Protein AF-A0A8S1JD71-F1 (afdb_monomer)

Mean predicted aligned error: 10.99 Å

Solvent-accessible surface area (backbone atoms only — not comparable to full-atom values): 19424 Å² total; per-residue (Å²): 107,43,23,34,30,42,36,30,53,25,93,56,81,50,82,54,45,69,60,54,46,55,43,33,49,54,37,43,70,62,81,76,95,63,86,51,72,70,76,82,87,69,51,70,42,66,75,60,73,44,79,79,71,71,69,55,86,81,74,62,70,82,73,25,56,35,51,52,51,21,53,52,44,43,54,48,53,54,52,49,53,52,50,52,53,50,50,51,54,54,50,69,70,53,70,90,80,83,86,78,90,73,82,75,72,89,63,75,72,78,67,54,70,82,68,66,79,49,66,67,57,52,50,52,49,49,51,51,56,63,65,73,55,84,57,100,62,61,49,55,71,66,20,72,56,56,45,68,39,28,34,38,44,88,92,62,77,63,53,89,89,40,78,56,35,91,24,57,51,83,87,48,54,82,51,75,62,25,80,43,16,32,57,51,40,52,37,52,46,52,49,47,56,64,50,60,72,44,84,45,42,46,34,41,34,50,42,44,39,85,62,76,85,90,64,58,46,68,58,54,49,52,56,57,72,69,44,91,47,44,49,63,62,46,75,83,59,52,85,95,40,46,70,73,45,43,65,85,39,61,50,78,82,43,53,52,102,70,37,51,79,91,27,59,30,39,34,56,64,55,35,35,33,34,45,66,61,48,50,49,65,67,67,50,36,34,64,57,47,33,39,44,64,55,28,32,57,67,72,79,61,64,96,84,67,72,90,82,59,85,75,42,51,15,48,26,44,31,24,46,70,53,20,51,36,36,52,57,72,41,76,90,71

InterPro domains:
  IPR003406 Glycosyl transferase, family 14 [PF02485] (141-326)
  IPR044174 Glycosyltransferase BC10-like [PTHR31042] (142-326)

Foldseek 3Di:
DFAAEEEEEEAAALPCQLQVLVQLLLLLPDDDPDPQDFDDDDDLCRVLVHDADDFDDDDDPCQFPLSVQLVLLVVVVVVVVVVVVVVVVVVVVPDDDDDDPPCPDDDPVVVPVPPPPQPPVVVVVSVVSVVVPPPPDQSNVSGDHYAYAYQYDPPHADDPNGNCHVRYAPPHQNCRSSFLALSVVVNVLSSLVVQLVPVSHFKYWYYYSPDGDPDRNVVVRVVLSPPPFKFWQWDQADPVRVVVLVLLQDDPQLDDPLADSSLWTFTALTIMHGSSLSVLSNVHNRSSSSCRRTQHFDQPDDPPDDPPPPGHHGRCSGTRSSSSCSSSVNNVD

Structure (mmCIF, N/CA/C/O backbone):
data_AF-A0A8S1JD71-F1
#
_entry.id   AF-A0A8S1JD71-F1
#
loop_
_atom_site.group_PDB
_atom_site.id
_atom_site.type_symbol
_atom_site.label_atom_id
_atom_site.label_alt_id
_atom_site.label_comp_id
_atom_site.label_asym_id
_atom_site.label_entity_id
_atom_site.label_seq_id
_atom_site.pdbx_PDB_ins_code
_atom_site.Cartn_x
_atom_site.Cartn_y
_atom_site.Cartn_z
_atom_site.occupancy
_atom_site.B_iso_or_equiv
_atom_site.auth_seq_id
_atom_site.auth_comp_id
_atom_site.auth_asym_id
_atom_site.auth_atom_id
_atom_site.pdbx_PDB_model_num
ATOM 1 N N . MET A 1 1 ? -16.644 -12.047 13.675 1.00 77.06 1 MET A N 1
ATOM 2 C CA . MET A 1 1 ? -16.777 -10.680 13.135 1.00 77.06 1 MET A CA 1
ATOM 3 C C . MET A 1 1 ? -15.503 -10.339 12.389 1.00 77.06 1 MET A C 1
ATOM 5 O O . MET A 1 1 ? -14.433 -10.455 12.975 1.00 77.06 1 MET A O 1
ATOM 9 N N . VAL A 1 2 ? -15.615 -9.985 11.111 1.00 89.62 2 VAL A N 1
ATOM 10 C CA . VAL A 1 2 ? -14.470 -9.532 10.306 1.00 89.62 2 VAL A CA 1
ATOM 11 C C . VAL A 1 2 ? -13.972 -8.156 10.719 1.00 89.62 2 VAL A C 1
ATOM 13 O O . VAL A 1 2 ? -14.709 -7.367 11.308 1.00 89.62 2 VAL A O 1
ATOM 16 N N . GLN A 1 3 ? -12.729 -7.857 10.376 1.00 93.38 3 GLN A N 1
ATOM 17 C CA . GLN A 1 3 ? -12.030 -6.641 10.757 1.00 93.38 3 GLN A CA 1
ATOM 18 C C . GLN A 1 3 ? -11.498 -5.892 9.535 1.00 93.38 3 GLN A C 1
ATOM 20 O O . GLN A 1 3 ? -11.336 -6.442 8.439 1.00 93.38 3 GLN A O 1
ATOM 25 N N . VAL A 1 4 ? -11.244 -4.603 9.738 1.00 96.56 4 VAL A N 1
ATOM 26 C CA . VAL A 1 4 ? -10.570 -3.726 8.783 1.00 96.56 4 VAL A CA 1
ATOM 27 C C . VAL A 1 4 ? -9.163 -3.426 9.299 1.00 96.56 4 VAL A C 1
ATOM 29 O O . VAL A 1 4 ? -8.999 -2.764 10.324 1.00 96.56 4 VAL A O 1
ATOM 32 N N . ALA A 1 5 ? -8.143 -3.836 8.554 1.00 98.19 5 ALA A N 1
ATOM 33 C CA . ALA A 1 5 ? -6.764 -3.470 8.824 1.00 98.19 5 ALA A CA 1
ATOM 34 C C . ALA A 1 5 ? -6.496 -2.026 8.391 1.00 98.19 5 ALA A C 1
ATOM 36 O O . ALA A 1 5 ? -6.531 -1.698 7.205 1.00 98.19 5 ALA A O 1
ATOM 37 N N . LEU A 1 6 ? -6.201 -1.163 9.357 1.00 98.31 6 LEU A N 1
ATOM 38 C CA . LEU A 1 6 ? -5.682 0.182 9.150 1.00 98.31 6 LEU A CA 1
ATOM 39 C C . LEU A 1 6 ? -4.152 0.101 9.147 1.00 98.31 6 LEU A C 1
ATOM 41 O O . LEU A 1 6 ? -3.532 -0.124 10.190 1.00 98.31 6 LEU A O 1
ATOM 45 N N . ILE A 1 7 ? -3.544 0.248 7.971 1.00 98.06 7 ILE A N 1
ATOM 46 C CA . ILE A 1 7 ? -2.096 0.118 7.793 1.00 98.06 7 ILE A CA 1
ATOM 47 C C . ILE A 1 7 ? -1.469 1.498 7.557 1.00 98.06 7 ILE A C 1
ATOM 49 O O . ILE A 1 7 ? -1.782 2.195 6.594 1.00 98.06 7 ILE A O 1
ATOM 53 N N . PHE A 1 8 ? -0.600 1.920 8.471 1.00 97.56 8 PHE A N 1
ATOM 54 C CA . PHE A 1 8 ? -0.031 3.263 8.517 1.00 97.56 8 PHE A CA 1
ATOM 55 C C . PHE A 1 8 ? 1.415 3.265 8.035 1.00 97.56 8 PHE A C 1
ATOM 57 O O . PHE A 1 8 ? 2.282 2.620 8.628 1.00 97.56 8 PHE A O 1
ATOM 64 N N . LEU A 1 9 ? 1.696 4.066 7.010 1.00 96.25 9 LEU A N 1
ATOM 65 C CA . LEU A 1 9 ? 3.051 4.453 6.645 1.00 96.25 9 LEU A CA 1
ATOM 66 C C . LEU A 1 9 ? 3.411 5.769 7.336 1.00 96.25 9 LEU A C 1
ATOM 68 O O . LEU A 1 9 ? 3.006 6.844 6.892 1.00 96.25 9 LEU A O 1
ATOM 72 N N . ALA A 1 10 ? 4.172 5.679 8.422 1.00 93.88 10 ALA A N 1
ATOM 73 C CA . ALA A 1 10 ? 4.590 6.822 9.219 1.00 93.88 10 ALA A CA 1
ATOM 74 C C . ALA A 1 10 ? 6.069 7.146 8.973 1.00 93.88 10 ALA A C 1
ATOM 76 O O . ALA A 1 10 ? 6.928 6.264 8.993 1.00 93.88 10 ALA A O 1
ATOM 77 N N . GLN A 1 11 ? 6.392 8.426 8.777 1.00 86.19 11 GLN A N 1
ATOM 78 C CA . GLN A 1 11 ? 7.787 8.887 8.701 1.00 86.19 11 GLN A CA 1
ATOM 79 C C . GLN A 1 11 ? 8.327 9.342 10.066 1.00 86.19 11 GLN A C 1
ATOM 81 O O . GLN A 1 11 ? 9.498 9.698 10.189 1.00 86.19 11 GLN A O 1
ATOM 86 N N . GLY A 1 12 ? 7.488 9.301 11.101 1.00 84.31 12 GLY A N 1
ATOM 87 C CA . GLY A 1 12 ? 7.806 9.706 12.462 1.00 84.31 12 GLY A CA 1
ATOM 88 C C . GLY A 1 12 ? 6.599 9.532 13.392 1.00 84.31 12 GLY A C 1
ATOM 89 O O . GLY A 1 12 ? 5.796 8.621 13.181 1.00 84.31 12 GLY A O 1
ATOM 90 N N . PRO A 1 13 ? 6.454 10.388 14.419 1.00 85.12 13 PRO A N 1
ATOM 91 C CA . PRO A 1 13 ? 5.282 10.378 15.287 1.00 85.12 13 PRO A CA 1
ATOM 92 C C . PRO A 1 13 ? 3.992 10.660 14.507 1.00 85.12 13 PRO A C 1
ATOM 94 O O . PRO A 1 13 ? 3.934 11.577 13.690 1.00 85.12 13 PRO A O 1
ATOM 97 N N . ILE A 1 14 ? 2.923 9.929 14.822 1.00 89.50 14 ILE A N 1
ATOM 98 C CA . ILE A 1 14 ? 1.583 10.219 14.297 1.00 89.50 14 ILE A CA 1
ATOM 99 C C . ILE A 1 14 ? 0.990 11.341 15.155 1.00 89.50 14 ILE A C 1
ATOM 101 O O . ILE A 1 14 ? 0.335 11.097 16.164 1.00 89.50 14 ILE A O 1
ATOM 105 N N . HIS A 1 15 ? 1.245 12.595 14.778 1.00 87.06 15 HIS A N 1
ATOM 106 C CA . HIS A 1 15 ? 0.816 13.774 15.548 1.00 87.06 15 HIS A CA 1
ATOM 107 C C . HIS A 1 15 ? -0.707 13.875 15.731 1.00 87.06 15 HIS A C 1
ATOM 109 O O . HIS A 1 15 ? -1.182 14.536 16.651 1.00 87.06 15 HIS A O 1
ATOM 115 N N . LEU A 1 16 ? -1.470 13.196 14.874 1.00 90.56 16 LEU A N 1
ATOM 116 C CA . LEU A 1 16 ? -2.931 13.162 14.888 1.00 90.56 16 LEU A CA 1
ATOM 117 C C . LEU A 1 16 ? -3.485 11.988 15.715 1.00 90.56 16 LEU A C 1
ATOM 119 O O . LEU A 1 16 ? -4.666 11.658 15.608 1.00 90.56 16 LEU A O 1
ATOM 123 N N . GLU A 1 17 ? -2.654 11.368 16.563 1.00 92.56 17 GLU A N 1
ATOM 124 C CA . GLU A 1 17 ? -3.060 10.289 17.466 1.00 92.56 17 GLU A CA 1
ATOM 125 C C . GLU A 1 17 ? -4.319 10.612 18.295 1.00 92.56 17 GLU A C 1
ATOM 127 O O . GLU A 1 17 ? -5.184 9.740 18.368 1.00 92.56 17 GLU A O 1
ATOM 132 N N . PRO A 1 18 ? -4.511 11.819 18.872 1.00 92.81 18 PRO A N 1
ATOM 133 C CA . PRO A 1 18 ? -5.722 12.106 19.644 1.00 92.81 18 PRO A CA 1
ATOM 134 C C . PRO A 1 18 ? -7.027 11.899 18.859 1.00 92.81 18 PRO A C 1
ATOM 136 O O . PRO A 1 18 ? -8.015 11.429 19.420 1.00 92.81 18 PRO A O 1
ATOM 139 N N . ILE A 1 19 ? -7.024 12.181 17.550 1.00 94.44 19 ILE A N 1
ATOM 140 C CA . ILE A 1 19 ? -8.185 11.967 16.673 1.00 94.44 19 ILE A CA 1
ATOM 141 C C . ILE A 1 19 ? -8.414 10.467 16.460 1.00 94.44 19 ILE A C 1
ATOM 143 O O . ILE A 1 19 ? -9.545 9.989 16.554 1.00 94.44 19 ILE A O 1
ATOM 147 N N . TRP A 1 20 ? -7.344 9.706 16.220 1.00 95.06 20 TRP A N 1
ATOM 148 C CA . TRP A 1 20 ? -7.418 8.250 16.079 1.00 95.06 20 TRP A CA 1
ATOM 149 C C . TRP A 1 20 ? -7.863 7.560 17.367 1.00 95.06 20 TRP A C 1
ATOM 151 O O . TRP A 1 20 ? -8.679 6.642 17.317 1.00 95.06 20 TRP A O 1
ATOM 161 N N . ARG A 1 21 ? -7.407 8.038 18.527 1.00 94.25 21 ARG A N 1
ATOM 162 C CA . ARG A 1 21 ? -7.886 7.576 19.829 1.00 94.25 21 ARG A CA 1
ATOM 163 C C . ARG A 1 21 ? -9.385 7.798 19.972 1.00 94.25 21 ARG A C 1
ATOM 165 O O . ARG A 1 21 ? -10.099 6.838 20.236 1.00 94.25 21 ARG A O 1
ATOM 172 N N . ALA A 1 22 ? -9.869 9.015 19.725 1.00 92.88 22 ALA A N 1
ATOM 173 C CA . ALA A 1 22 ? -11.297 9.330 19.786 1.00 92.88 22 ALA A CA 1
ATOM 174 C C . ALA A 1 22 ? -12.128 8.441 18.842 1.00 92.88 22 ALA A C 1
ATOM 176 O O . ALA A 1 22 ? -13.189 7.937 19.213 1.00 92.88 22 ALA A O 1
ATOM 177 N N . PHE A 1 23 ? -11.620 8.201 17.630 1.00 95.56 23 PHE A N 1
ATOM 178 C CA . PHE A 1 23 ? -12.243 7.316 16.649 1.00 95.56 23 PHE A CA 1
ATOM 179 C C . PHE A 1 23 ? -12.340 5.864 17.147 1.00 95.56 23 PHE A C 1
ATOM 181 O O . PHE A 1 23 ? -13.406 5.255 17.058 1.00 95.56 23 PHE A O 1
ATOM 188 N N . LEU A 1 24 ? -11.261 5.312 17.708 1.00 95.12 24 LEU A N 1
ATOM 189 C CA . LEU A 1 24 ? -11.233 3.941 18.229 1.00 95.12 24 LEU A CA 1
ATOM 190 C C . LEU A 1 24 ? -12.038 3.793 19.530 1.00 95.12 24 LEU A C 1
ATOM 192 O O . LEU A 1 24 ? -12.687 2.770 19.743 1.00 95.12 24 LEU A O 1
ATOM 196 N N . GLU A 1 25 ? -12.077 4.825 20.375 1.00 91.75 25 GLU A N 1
ATOM 197 C CA . GLU A 1 25 ? -12.961 4.872 21.543 1.00 91.75 25 GLU A CA 1
ATOM 198 C C . GLU A 1 25 ? -14.428 4.837 21.126 1.00 91.75 25 GLU A C 1
ATOM 200 O O . GLU A 1 25 ? -15.210 4.086 21.710 1.00 91.75 25 GLU A O 1
ATOM 205 N N . ALA A 1 26 ? -14.807 5.611 20.107 1.00 91.62 26 ALA A N 1
ATOM 206 C CA . ALA A 1 26 ? -16.146 5.548 19.539 1.00 91.62 26 ALA A CA 1
ATOM 207 C C . ALA A 1 26 ? -16.427 4.154 18.954 1.00 91.62 26 ALA A C 1
ATOM 209 O O . ALA A 1 26 ? -17.487 3.594 19.224 1.00 91.62 26 ALA A O 1
ATOM 210 N N . ALA A 1 27 ? -15.456 3.550 18.258 1.00 91.94 27 ALA A N 1
ATOM 211 C CA . ALA A 1 27 ? -15.572 2.196 17.716 1.00 91.94 27 ALA A CA 1
ATOM 212 C C . ALA A 1 27 ? -15.806 1.141 18.813 1.00 91.94 27 ALA A C 1
ATOM 214 O O . ALA A 1 27 ? -16.572 0.205 18.605 1.00 91.94 27 ALA A O 1
ATOM 215 N N . SER A 1 28 ? -15.209 1.309 20.001 1.00 89.56 28 SER A N 1
ATOM 216 C CA . SER A 1 28 ? -15.383 0.380 21.135 1.00 89.56 28 SER A CA 1
ATOM 217 C C . SER A 1 28 ? -16.805 0.342 21.698 1.00 89.56 28 SER A C 1
ATOM 219 O O . SER A 1 28 ? -17.167 -0.603 22.393 1.00 89.56 28 SER A O 1
ATOM 221 N N . ARG A 1 29 ? -17.617 1.361 21.396 1.00 88.12 29 ARG A N 1
ATOM 222 C CA . ARG A 1 29 ? -19.012 1.484 21.842 1.00 88.12 29 ARG A CA 1
ATOM 223 C C . ARG A 1 29 ? -20.010 1.019 20.781 1.00 88.12 29 ARG A C 1
ATOM 225 O O . ARG A 1 29 ? -21.214 1.116 20.999 1.00 88.12 29 ARG A O 1
ATOM 232 N N . VAL A 1 30 ? -19.531 0.578 19.617 1.00 83.88 30 VAL A N 1
ATOM 233 C CA . VAL A 1 30 ? -20.390 0.131 18.520 1.00 83.88 30 VAL A CA 1
ATOM 234 C C . VAL A 1 30 ? -20.853 -1.296 18.789 1.00 83.88 30 VAL A C 1
ATOM 236 O O . VAL A 1 30 ? -20.059 -2.234 18.797 1.00 83.88 30 VAL A O 1
ATOM 239 N N . GLU A 1 31 ? -22.163 -1.463 18.933 1.00 78.75 31 GLU A N 1
ATOM 240 C CA . GLU A 1 31 ? -22.822 -2.766 18.968 1.00 78.75 31 GLU A CA 1
ATOM 241 C C . GLU A 1 31 ? -23.451 -3.048 17.600 1.00 78.75 31 GLU A C 1
ATOM 243 O O . GLU A 1 31 ? -24.491 -2.491 17.235 1.00 78.75 31 GLU A O 1
ATOM 248 N N . LEU A 1 32 ? -22.803 -3.905 16.809 1.00 70.56 32 LEU A N 1
ATOM 249 C CA . LEU A 1 32 ? -23.368 -4.372 15.546 1.00 70.56 32 LEU A CA 1
ATOM 250 C C . LEU A 1 32 ? -24.426 -5.440 15.832 1.00 70.56 32 LEU A C 1
ATOM 252 O O . LEU A 1 32 ? -24.154 -6.435 16.494 1.00 70.56 32 LEU A O 1
ATOM 256 N N . LYS A 1 33 ? -25.637 -5.245 15.304 1.00 65.44 33 LYS A N 1
ATOM 257 C CA . LYS A 1 33 ? -26.745 -6.210 15.432 1.00 65.44 33 LYS A CA 1
ATOM 258 C C . LYS A 1 33 ? -26.667 -7.372 14.435 1.00 65.44 33 LYS A C 1
ATOM 260 O O . LYS A 1 33 ? -27.549 -8.224 14.432 1.00 65.44 33 LYS A O 1
ATOM 265 N N . VAL A 1 34 ? -25.665 -7.362 13.560 1.00 64.12 34 VAL A N 1
ATOM 266 C CA . VAL A 1 34 ? -25.460 -8.346 12.498 1.00 64.12 34 VAL A CA 1
ATOM 267 C C . VAL A 1 34 ? -24.026 -8.836 12.599 1.00 64.12 34 VAL A C 1
ATOM 269 O O . VAL A 1 34 ? -23.097 -8.026 12.564 1.00 64.12 34 VAL A O 1
ATOM 272 N N . ASP A 1 35 ? -23.856 -10.151 12.705 1.00 63.69 35 ASP A N 1
ATOM 273 C CA . ASP A 1 35 ? -22.551 -10.776 12.550 1.00 63.69 35 ASP A CA 1
ATOM 274 C C . ASP A 1 35 ? -22.171 -10.742 11.069 1.00 63.69 35 ASP A C 1
ATOM 276 O O . ASP A 1 35 ? -22.729 -11.462 10.244 1.00 63.69 35 ASP A O 1
ATOM 280 N N . LEU A 1 36 ? -21.244 -9.848 10.722 1.00 69.69 36 LEU A N 1
ATOM 281 C CA . LEU A 1 36 ? -20.653 -9.812 9.390 1.00 69.69 36 LEU A CA 1
ATOM 282 C C . LEU A 1 36 ? -19.556 -10.878 9.314 1.00 69.69 36 LEU A C 1
ATOM 284 O O . LEU A 1 36 ? -18.564 -10.834 10.059 1.00 69.69 36 LEU A O 1
ATOM 288 N N . GLU A 1 37 ? -19.764 -11.841 8.424 1.00 69.00 37 GLU A N 1
ATOM 289 C CA . GLU A 1 37 ? -18.798 -12.879 8.078 1.00 69.00 37 GLU A CA 1
ATOM 290 C C . GLU A 1 37 ? -17.930 -12.444 6.897 1.00 69.00 37 GLU A C 1
ATOM 292 O O . GLU A 1 37 ? -18.312 -11.587 6.096 1.00 69.00 37 GLU A O 1
ATOM 297 N N . ALA A 1 38 ? -16.735 -13.026 6.800 1.00 65.81 38 ALA A N 1
ATOM 298 C CA . ALA A 1 38 ? -15.896 -12.822 5.630 1.00 65.81 38 ALA A CA 1
ATOM 299 C C . ALA A 1 38 ? -16.552 -13.514 4.434 1.00 65.81 38 ALA A C 1
ATOM 301 O O . ALA A 1 38 ? -17.068 -14.624 4.597 1.00 65.81 38 ALA A O 1
ATOM 302 N N . PRO A 1 39 ? -16.496 -12.922 3.229 1.00 65.38 39 PRO A N 1
ATOM 303 C CA . PRO A 1 39 ? -16.756 -13.703 2.034 1.00 65.38 39 PRO A CA 1
ATOM 304 C C . PRO A 1 39 ? -15.803 -14.914 2.006 1.00 65.38 39 PRO A C 1
ATOM 306 O O . PRO A 1 39 ? -14.677 -14.817 2.511 1.00 65.38 39 PRO A O 1
ATOM 309 N N . PRO A 1 40 ? -16.241 -16.057 1.453 1.00 70.75 40 PRO A N 1
ATOM 310 C CA . PRO A 1 40 ? -15.408 -17.248 1.375 1.00 70.75 40 PRO A CA 1
ATOM 311 C C . PRO A 1 40 ? -14.087 -16.922 0.673 1.00 70.75 40 PRO A C 1
ATOM 313 O O . PRO A 1 40 ? -14.070 -16.236 -0.350 1.00 70.75 40 PRO A O 1
ATOM 316 N N . ALA A 1 41 ? -12.981 -17.398 1.247 1.00 78.25 41 ALA A N 1
ATOM 317 C CA . ALA A 1 41 ? -11.662 -17.199 0.668 1.00 78.25 41 ALA A CA 1
ATOM 318 C C . ALA A 1 41 ? -11.593 -17.904 -0.692 1.00 78.25 41 ALA A C 1
ATOM 320 O O . ALA A 1 41 ? -11.772 -19.120 -0.772 1.00 78.25 41 ALA A O 1
ATOM 321 N N . ILE A 1 42 ? -11.327 -17.137 -1.745 1.00 87.19 42 ILE A N 1
ATOM 322 C CA . ILE A 1 42 ? -11.002 -17.679 -3.063 1.00 87.19 42 ILE A CA 1
ATOM 323 C C . ILE A 1 42 ? -9.501 -17.930 -3.135 1.00 87.19 42 ILE A C 1
ATOM 325 O O . ILE A 1 42 ? -8.702 -17.179 -2.574 1.00 87.19 42 ILE A O 1
ATOM 329 N N . SER A 1 43 ? -9.099 -18.997 -3.818 1.00 91.38 43 SER A N 1
ATOM 330 C CA . SER A 1 43 ? -7.670 -19.245 -4.023 1.00 91.38 43 SER A CA 1
ATOM 331 C C . SER A 1 43 ? -7.077 -18.220 -4.996 1.00 91.38 43 SER A C 1
ATOM 333 O O . SER A 1 43 ? -7.771 -17.731 -5.886 1.00 91.38 43 SER A O 1
ATOM 335 N N . LEU A 1 44 ? -5.772 -17.938 -4.899 1.00 93.62 44 LEU A N 1
ATOM 336 C CA . LEU A 1 44 ? -5.107 -17.054 -5.867 1.00 93.62 44 LEU A CA 1
ATOM 337 C C . LEU A 1 44 ? -5.241 -17.561 -7.307 1.00 93.62 44 LEU A C 1
ATOM 339 O O . LEU A 1 44 ? -5.432 -16.754 -8.210 1.00 93.62 44 LEU A O 1
ATOM 343 N N . ASN A 1 45 ? -5.193 -18.879 -7.515 1.00 93.56 45 ASN A N 1
ATOM 344 C CA . ASN A 1 45 ? -5.354 -19.463 -8.845 1.00 93.56 45 ASN A CA 1
ATOM 345 C C . ASN A 1 45 ? -6.764 -19.239 -9.404 1.00 93.56 45 ASN A C 1
ATOM 347 O O . ASN A 1 45 ? -6.930 -18.994 -10.596 1.00 93.56 45 ASN A O 1
ATOM 351 N N . GLU A 1 46 ? -7.779 -19.302 -8.542 1.00 94.06 46 GLU A N 1
ATOM 352 C CA . GLU A 1 46 ? -9.161 -18.992 -8.903 1.00 94.06 46 GLU A CA 1
ATOM 353 C C . GLU A 1 46 ? -9.335 -17.499 -9.204 1.00 94.06 46 GLU A C 1
ATOM 355 O O . GLU A 1 46 ? -9.902 -17.159 -10.239 1.00 94.06 46 GLU A O 1
ATOM 360 N N . LEU A 1 47 ? -8.767 -16.619 -8.368 1.00 94.50 47 LEU A N 1
ATOM 361 C CA . LEU A 1 47 ? -8.781 -15.168 -8.577 1.00 94.50 47 LEU A CA 1
A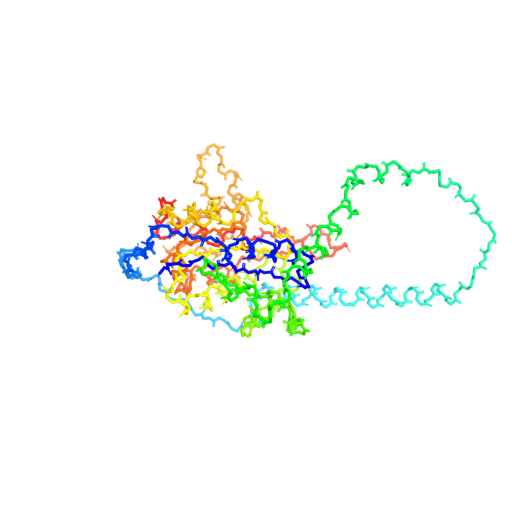TOM 362 C C . LEU A 1 47 ? -8.183 -14.785 -9.938 1.00 94.50 47 LEU A C 1
ATOM 364 O O . LEU A 1 47 ? -8.768 -13.984 -10.665 1.00 94.50 47 LEU A O 1
ATOM 368 N N . VAL A 1 48 ? -7.010 -15.331 -10.281 1.00 95.25 48 VAL A N 1
ATOM 369 C CA . VAL A 1 48 ? -6.290 -14.966 -11.515 1.00 95.25 48 VAL A CA 1
ATOM 370 C C . VAL A 1 48 ? -6.667 -15.826 -12.726 1.00 95.25 48 VAL A C 1
ATOM 372 O O . VAL A 1 48 ? -6.171 -15.575 -13.823 1.00 95.25 48 VAL A O 1
ATOM 375 N N . GLY A 1 49 ? -7.532 -16.831 -12.550 1.00 93.19 49 GLY A N 1
ATOM 376 C CA . GLY A 1 49 ? -7.965 -17.741 -13.613 1.00 93.19 49 GLY A CA 1
ATOM 377 C C . GLY A 1 49 ? -6.863 -18.667 -14.144 1.00 93.19 49 GLY A C 1
ATOM 378 O O . GLY A 1 49 ? -6.880 -19.015 -15.326 1.00 93.19 49 GLY A O 1
ATOM 379 N N . GLY A 1 50 ? -5.888 -19.045 -13.312 1.00 93.06 50 GLY A N 1
ATOM 380 C CA . GLY A 1 50 ? -4.740 -19.856 -13.721 1.00 93.06 50 GLY A CA 1
ATOM 381 C C . GLY A 1 50 ? -3.576 -19.806 -12.735 1.00 93.06 50 GLY A C 1
ATOM 382 O O . GLY A 1 50 ? -3.777 -19.703 -11.531 1.00 93.06 50 GLY A O 1
ATOM 383 N N . GLU A 1 51 ? -2.351 -19.895 -13.244 1.00 94.00 51 GLU A N 1
ATOM 384 C CA . GLU A 1 51 ? -1.138 -19.723 -12.439 1.00 94.00 51 GLU A CA 1
ATOM 385 C C . GLU A 1 51 ? -0.725 -18.247 -12.360 1.00 94.00 51 GLU A C 1
ATOM 387 O O . GLU A 1 51 ? -1.028 -17.435 -13.241 1.00 94.00 51 GLU A O 1
ATOM 392 N N . LEU A 1 52 ? 0.014 -17.896 -11.305 1.00 96.69 52 LEU A N 1
ATOM 393 C CA . LEU A 1 52 ? 0.670 -16.594 -11.213 1.00 96.69 52 LEU A CA 1
ATOM 394 C C . LEU A 1 52 ? 1.695 -16.417 -12.341 1.00 96.69 52 LEU A C 1
ATOM 396 O O . LEU A 1 52 ? 2.250 -17.375 -12.879 1.00 96.69 52 LEU A O 1
ATOM 400 N N . LYS A 1 53 ? 1.996 -15.156 -12.663 1.00 97.00 53 LYS A N 1
ATOM 401 C CA . LYS A 1 53 ? 3.065 -14.816 -13.610 1.00 97.00 53 LYS A CA 1
ATOM 402 C C . LYS A 1 53 ? 4.399 -15.422 -13.148 1.00 97.00 53 LYS A C 1
ATOM 404 O O . LYS A 1 53 ? 4.679 -15.398 -11.947 1.00 97.00 53 LYS A O 1
ATOM 409 N N . PRO A 1 54 ? 5.255 -15.899 -14.071 1.00 97.25 54 PRO A N 1
ATOM 410 C CA . PRO A 1 54 ? 6.516 -16.536 -13.707 1.00 97.25 54 PRO A CA 1
ATOM 411 C C . PRO A 1 54 ? 7.397 -15.568 -12.919 1.00 97.25 54 PRO A C 1
ATOM 413 O O . PRO A 1 54 ? 7.621 -14.435 -13.352 1.00 97.25 54 PRO A O 1
ATOM 416 N N . ALA A 1 55 ? 7.897 -16.011 -11.768 1.00 97.19 55 ALA A N 1
ATOM 417 C CA . ALA A 1 55 ? 8.774 -15.203 -10.934 1.00 97.19 55 ALA A CA 1
ATOM 418 C C . ALA A 1 55 ? 10.046 -14.801 -11.698 1.00 97.19 55 ALA A C 1
ATOM 420 O O . ALA A 1 55 ? 10.594 -15.586 -12.471 1.00 97.19 55 ALA A O 1
ATOM 421 N N . LEU A 1 56 ? 10.504 -13.571 -11.476 1.00 97.19 56 LEU A N 1
ATOM 422 C CA . LEU A 1 56 ? 11.792 -13.098 -11.972 1.00 97.19 56 LEU A CA 1
ATOM 423 C C . LEU A 1 56 ? 12.854 -13.250 -10.882 1.00 97.19 56 LEU A C 1
ATOM 425 O O . LEU A 1 56 ? 12.539 -13.211 -9.690 1.00 97.19 56 LEU A O 1
ATOM 429 N N . ASP A 1 57 ? 14.115 -13.386 -11.294 1.00 94.88 57 ASP A N 1
ATOM 430 C CA . ASP A 1 57 ? 15.239 -13.417 -10.358 1.00 94.88 57 ASP A CA 1
ATOM 431 C C . ASP A 1 57 ? 15.265 -12.146 -9.505 1.00 94.88 57 ASP A C 1
ATOM 433 O O . ASP A 1 57 ? 15.090 -11.036 -10.010 1.00 94.88 57 ASP A O 1
ATOM 437 N N . VAL A 1 58 ? 15.522 -12.288 -8.211 1.00 93.69 58 VAL A N 1
ATOM 438 C CA . VAL A 1 58 ? 15.668 -11.137 -7.318 1.00 93.69 58 VAL A CA 1
ATOM 439 C C . VAL A 1 58 ? 17.130 -10.710 -7.327 1.00 93.69 58 VAL A C 1
ATOM 441 O O . VAL A 1 58 ? 18.015 -11.498 -6.998 1.00 93.69 58 VAL A O 1
ATOM 444 N N . LEU A 1 59 ? 17.387 -9.458 -7.700 1.00 92.88 59 LEU A N 1
ATOM 445 C CA . LEU A 1 59 ? 18.722 -8.870 -7.610 1.00 92.88 59 LEU A CA 1
ATOM 446 C C . LEU A 1 59 ? 19.057 -8.502 -6.153 1.00 92.88 59 LEU A C 1
ATOM 448 O O . LEU A 1 59 ? 18.146 -8.184 -5.374 1.00 92.88 59 LEU A O 1
ATOM 452 N N . PRO A 1 60 ? 20.348 -8.483 -5.778 1.00 94.25 60 PRO A N 1
ATOM 453 C CA . PRO A 1 60 ? 20.800 -7.866 -4.537 1.00 94.25 60 PRO A CA 1
ATOM 454 C C . PRO A 1 60 ? 20.287 -6.429 -4.397 1.00 94.25 60 PRO A C 1
ATOM 456 O O . PRO A 1 60 ? 20.183 -5.685 -5.376 1.00 94.25 60 PRO A O 1
ATOM 459 N N . ARG A 1 61 ? 19.972 -6.015 -3.164 1.00 89.38 61 ARG A N 1
ATOM 460 C CA . ARG A 1 61 ? 19.317 -4.724 -2.890 1.00 89.38 61 ARG A CA 1
ATOM 461 C C . ARG A 1 61 ? 20.120 -3.539 -3.434 1.00 89.38 61 ARG A C 1
ATOM 463 O O . ARG A 1 61 ? 19.553 -2.559 -3.914 1.00 89.38 61 ARG A O 1
ATOM 470 N N . GLU A 1 62 ? 21.439 -3.650 -3.369 1.00 90.62 62 GLU A N 1
ATOM 471 C CA . GLU A 1 62 ? 22.422 -2.653 -3.779 1.00 90.62 62 GLU A CA 1
ATOM 472 C C . GLU A 1 62 ? 22.454 -2.429 -5.294 1.00 90.62 62 GLU A C 1
ATOM 474 O O . GLU A 1 62 ? 22.968 -1.403 -5.742 1.00 90.62 62 GLU A O 1
ATOM 479 N N . GLU A 1 63 ? 21.889 -3.350 -6.076 1.00 92.88 63 GLU A N 1
ATOM 480 C CA . GLU A 1 63 ? 21.830 -3.260 -7.534 1.00 92.88 63 GLU A CA 1
ATOM 481 C C . GLU A 1 63 ? 20.598 -2.493 -8.031 1.00 92.88 63 GLU A C 1
ATOM 483 O O . GLU A 1 63 ? 20.590 -2.009 -9.167 1.00 92.88 63 GLU A O 1
ATOM 488 N N . TYR A 1 64 ? 19.570 -2.305 -7.193 1.00 92.75 64 TYR A N 1
ATOM 489 C CA . TYR A 1 64 ? 18.378 -1.567 -7.607 1.00 92.75 64 TYR A CA 1
ATOM 490 C C . TYR A 1 64 ? 18.642 -0.058 -7.690 1.00 92.75 64 TYR A C 1
ATOM 492 O O . TYR A 1 64 ? 19.027 0.566 -6.692 1.00 92.75 64 TYR A O 1
ATOM 500 N N . PRO A 1 65 ? 18.338 0.592 -8.833 1.00 88.06 65 PRO A N 1
ATOM 501 C CA . PRO A 1 65 ? 18.543 2.031 -8.992 1.00 88.06 65 PRO A CA 1
ATOM 502 C C . PRO A 1 65 ? 17.824 2.874 -7.931 1.00 88.06 65 PRO A C 1
ATOM 504 O O . PRO A 1 65 ? 18.407 3.826 -7.413 1.00 88.06 65 PRO A O 1
ATOM 507 N N . ALA A 1 66 ? 16.592 2.501 -7.568 1.00 84.94 66 ALA A N 1
ATOM 508 C CA . ALA A 1 66 ? 15.805 3.155 -6.521 1.00 84.94 66 ALA A CA 1
ATOM 509 C C . ALA A 1 66 ? 16.540 3.190 -5.168 1.00 84.94 66 ALA A C 1
ATOM 511 O O . ALA A 1 66 ? 16.584 4.231 -4.510 1.00 84.94 66 ALA A O 1
ATOM 512 N N . TYR A 1 67 ? 17.175 2.080 -4.779 1.00 89.25 67 TYR A N 1
ATOM 513 C CA . TYR A 1 67 ? 17.928 1.985 -3.528 1.00 89.25 67 TYR A CA 1
ATOM 514 C C . TYR A 1 67 ? 19.194 2.848 -3.557 1.00 89.25 67 TYR A C 1
ATOM 516 O O . TYR A 1 67 ? 19.458 3.613 -2.627 1.00 89.25 67 TYR A O 1
ATOM 524 N N . ILE A 1 68 ? 19.938 2.811 -4.667 1.00 88.50 68 ILE A N 1
ATOM 525 C CA . ILE A 1 68 ? 21.113 3.670 -4.870 1.00 88.50 68 ILE A CA 1
ATOM 526 C C . ILE A 1 68 ? 20.717 5.156 -4.782 1.00 88.50 68 ILE A C 1
ATOM 528 O O . ILE A 1 68 ? 21.422 5.956 -4.160 1.00 88.50 68 ILE A O 1
ATOM 532 N N . ILE A 1 69 ? 19.589 5.538 -5.389 1.00 84.44 69 ILE A N 1
ATOM 533 C CA . ILE A 1 69 ? 19.062 6.910 -5.364 1.00 84.44 69 ILE A CA 1
ATOM 534 C C . ILE A 1 69 ? 18.658 7.314 -3.944 1.00 84.44 69 ILE A C 1
ATOM 536 O O . ILE A 1 69 ? 19.060 8.390 -3.494 1.00 84.44 69 ILE A O 1
ATOM 540 N N . GLN A 1 70 ? 17.908 6.470 -3.227 1.00 86.25 70 GLN A N 1
ATOM 541 C CA . GLN A 1 70 ? 17.515 6.727 -1.840 1.00 86.25 70 GLN A CA 1
ATOM 542 C C . GLN A 1 70 ? 18.747 6.964 -0.960 1.00 86.25 70 GLN A C 1
ATOM 544 O O . GLN A 1 70 ? 18.817 7.978 -0.263 1.00 86.25 70 GLN A O 1
ATOM 549 N N . LYS A 1 71 ? 19.747 6.076 -1.041 1.00 87.06 71 LYS A N 1
ATOM 550 C CA . LYS A 1 71 ? 20.992 6.188 -0.274 1.00 87.06 71 LYS A CA 1
ATOM 551 C C . LYS A 1 71 ? 21.689 7.528 -0.522 1.00 87.06 71 LYS A C 1
ATOM 553 O O . LYS A 1 71 ? 21.982 8.252 0.426 1.00 87.06 71 LYS A O 1
ATOM 558 N N . LYS A 1 72 ? 21.858 7.916 -1.791 1.00 84.62 72 LYS A N 1
ATOM 559 C CA . LYS A 1 72 ? 22.451 9.215 -2.160 1.00 84.62 72 LYS A CA 1
ATOM 560 C C . LYS A 1 72 ? 21.639 10.405 -1.637 1.00 84.62 72 LYS A C 1
ATOM 562 O O . LYS A 1 72 ? 22.221 11.393 -1.191 1.00 84.62 72 LYS A O 1
ATOM 567 N N . ARG A 1 73 ? 20.300 10.335 -1.675 1.00 82.38 73 ARG A N 1
ATOM 568 C CA . ARG A 1 73 ? 19.425 11.389 -1.127 1.00 82.38 73 ARG A CA 1
ATOM 569 C C . ARG A 1 73 ? 19.603 11.526 0.383 1.00 82.38 73 ARG A C 1
ATOM 571 O O . ARG A 1 73 ? 19.739 12.649 0.858 1.00 82.38 73 ARG A O 1
ATOM 578 N N . LYS A 1 74 ? 19.657 10.416 1.124 1.00 84.38 74 LYS A N 1
ATOM 579 C CA . LYS A 1 74 ? 19.921 10.425 2.572 1.00 84.38 74 LYS A CA 1
ATOM 580 C C . LYS A 1 74 ? 21.268 11.052 2.904 1.00 84.38 74 LYS A C 1
ATOM 582 O O . LYS A 1 74 ? 21.330 11.991 3.693 1.00 84.38 74 LYS A O 1
ATOM 587 N N . GLU A 1 75 ? 22.333 10.597 2.247 1.00 84.44 75 GLU A N 1
ATOM 588 C CA . GLU A 1 75 ? 23.683 11.145 2.421 1.00 84.44 75 GLU A CA 1
ATOM 589 C C . GLU A 1 75 ? 23.706 12.663 2.181 1.00 84.44 75 GLU A C 1
ATOM 591 O O . GLU A 1 75 ? 24.266 13.418 2.980 1.00 84.44 75 GLU A O 1
ATOM 596 N N . ALA A 1 76 ? 23.030 13.134 1.128 1.00 80.81 76 ALA A N 1
ATOM 597 C CA . ALA A 1 76 ? 22.921 14.556 0.830 1.00 80.81 76 ALA A CA 1
ATOM 598 C C . ALA A 1 76 ? 22.099 15.343 1.866 1.00 80.81 76 ALA A C 1
ATOM 600 O O . ALA A 1 76 ? 22.508 16.442 2.248 1.00 80.81 76 ALA A O 1
ATOM 601 N N . MET A 1 77 ? 20.972 14.799 2.340 1.00 76.94 77 MET A N 1
ATOM 602 C CA . MET A 1 77 ? 20.154 15.421 3.389 1.00 76.94 77 MET A CA 1
ATOM 603 C C . MET A 1 77 ? 20.956 15.577 4.684 1.00 76.94 77 MET A C 1
ATOM 605 O O . MET A 1 77 ? 21.021 16.676 5.237 1.00 76.94 77 MET A O 1
ATOM 609 N N . HIS A 1 78 ? 21.649 14.528 5.131 1.00 77.81 78 HIS A N 1
ATOM 610 C CA . HIS A 1 78 ? 22.472 14.597 6.340 1.00 77.81 78 HIS A CA 1
ATOM 611 C C . HIS A 1 78 ? 23.676 15.539 6.172 1.00 77.81 78 HIS A C 1
ATOM 613 O O . HIS A 1 78 ? 23.978 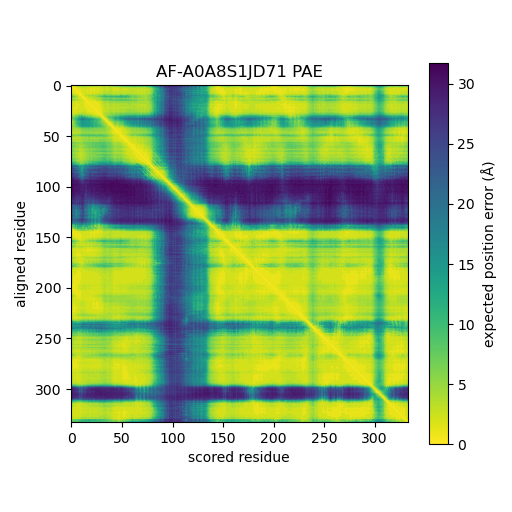16.323 7.077 1.00 77.81 78 HIS A O 1
ATOM 619 N N . ALA A 1 79 ? 24.328 15.547 5.004 1.00 73.88 79 ALA A N 1
ATOM 620 C CA . ALA A 1 79 ? 25.415 16.480 4.710 1.00 73.88 79 ALA A CA 1
ATOM 621 C C . ALA A 1 79 ? 24.945 17.949 4.689 1.00 73.88 79 ALA A C 1
ATOM 623 O O . ALA A 1 79 ? 25.644 18.832 5.197 1.00 73.88 79 ALA A O 1
ATOM 624 N N . GLY A 1 80 ? 23.758 18.222 4.136 1.00 64.81 80 GLY A N 1
ATOM 625 C CA . GLY A 1 80 ? 23.125 19.543 4.133 1.00 64.81 80 GLY A CA 1
ATOM 626 C C . GLY A 1 80 ? 22.798 20.040 5.542 1.00 64.81 80 GLY A C 1
ATOM 627 O O . GLY A 1 80 ? 23.120 21.181 5.880 1.00 64.81 80 GLY A O 1
ATOM 628 N N . THR A 1 81 ? 22.260 19.166 6.395 1.00 61.72 81 THR A N 1
ATOM 629 C CA . THR A 1 81 ? 22.003 19.457 7.814 1.00 61.72 81 THR A CA 1
ATOM 630 C C . THR A 1 81 ? 23.296 19.743 8.579 1.00 61.72 81 THR A C 1
ATOM 632 O O . THR A 1 81 ? 23.367 20.693 9.358 1.00 61.72 81 THR A O 1
ATOM 635 N N . HIS A 1 82 ? 24.374 19.002 8.308 1.00 58.69 82 HIS A N 1
ATOM 636 C CA . HIS A 1 82 ? 25.682 19.302 8.893 1.00 58.69 82 HIS A CA 1
ATOM 637 C C . HIS A 1 82 ? 26.232 20.663 8.445 1.00 58.69 82 HIS A C 1
ATOM 639 O O . HIS A 1 82 ? 26.742 21.416 9.279 1.00 58.69 82 HIS A O 1
ATOM 645 N N . ARG A 1 83 ? 26.111 21.019 7.158 1.00 57.97 83 ARG A N 1
ATOM 646 C CA . ARG A 1 83 ? 26.551 22.331 6.649 1.00 57.97 83 ARG A CA 1
ATOM 647 C C . ARG A 1 83 ? 25.731 23.477 7.235 1.00 57.97 83 ARG A C 1
ATOM 649 O O . ARG A 1 83 ? 26.323 24.472 7.643 1.00 57.97 83 ARG A O 1
ATOM 656 N N . SER A 1 84 ? 24.409 23.339 7.343 1.00 57.88 84 SER A N 1
ATOM 657 C CA . SER A 1 84 ? 23.544 24.372 7.927 1.00 57.88 84 SER A CA 1
ATOM 658 C C . SER A 1 84 ? 23.803 24.560 9.427 1.00 57.88 84 SER A C 1
ATOM 660 O O . SER A 1 84 ? 23.884 25.697 9.897 1.00 57.88 84 SER A O 1
ATOM 662 N N . LEU A 1 85 ? 24.054 23.478 10.174 1.00 54.31 85 LEU A N 1
ATOM 663 C CA . LEU A 1 85 ? 24.482 23.533 11.577 1.00 54.31 85 LEU A CA 1
ATOM 664 C C . LEU A 1 85 ? 25.863 24.187 11.734 1.00 54.31 85 LEU A C 1
ATOM 666 O O . LEU A 1 85 ? 26.051 25.020 12.622 1.00 54.31 85 LEU A O 1
ATOM 670 N N . GLN A 1 86 ? 26.827 23.869 10.865 1.00 55.84 86 GLN A N 1
ATOM 671 C CA . GLN A 1 86 ? 28.140 24.525 10.855 1.00 55.84 86 GLN A CA 1
ATOM 672 C C . GLN A 1 86 ? 28.038 26.012 10.489 1.00 55.84 86 GLN A C 1
ATOM 674 O O . GLN A 1 86 ? 28.723 26.838 11.093 1.00 55.84 86 GLN A O 1
ATOM 679 N N . GLN A 1 87 ? 27.169 26.375 9.545 1.00 55.62 87 GLN A N 1
ATOM 680 C CA . GLN A 1 87 ? 26.935 27.758 9.132 1.00 55.62 87 GLN A CA 1
ATOM 681 C C . GLN A 1 87 ? 26.230 28.562 10.233 1.00 55.62 87 GLN A C 1
ATOM 683 O O . GLN A 1 87 ? 26.671 29.668 10.538 1.00 55.62 87 GLN A O 1
ATOM 688 N N . ARG A 1 88 ? 25.235 27.983 10.924 1.00 51.91 88 ARG A N 1
ATOM 689 C CA . ARG A 1 88 ? 24.623 28.566 12.133 1.00 51.91 88 ARG A CA 1
ATOM 690 C C . ARG A 1 88 ? 25.639 28.745 13.263 1.00 51.91 88 ARG A C 1
ATOM 692 O O . ARG A 1 88 ? 25.696 29.820 13.849 1.00 51.91 88 ARG A O 1
ATOM 699 N N . ARG A 1 89 ? 26.512 27.760 13.512 1.00 55.56 89 ARG A N 1
ATOM 700 C CA . ARG A 1 89 ? 27.611 27.884 14.493 1.00 55.56 89 ARG A CA 1
ATOM 701 C C . ARG A 1 89 ? 28.637 28.957 14.105 1.00 55.56 89 ARG A C 1
ATOM 703 O O . ARG A 1 89 ? 29.182 29.617 14.985 1.00 55.56 89 ARG A O 1
ATOM 710 N N . ARG A 1 90 ? 28.908 29.158 12.809 1.00 56.88 90 ARG A N 1
ATOM 711 C CA . ARG A 1 90 ? 29.780 30.242 12.313 1.00 56.88 90 ARG A CA 1
ATOM 712 C C . ARG A 1 90 ? 29.129 31.619 12.449 1.00 56.88 90 ARG A C 1
ATOM 714 O O . ARG A 1 90 ? 29.822 32.561 12.816 1.00 56.88 90 ARG A O 1
ATOM 721 N N . LEU A 1 91 ? 27.825 31.725 12.192 1.00 52.81 91 LEU A N 1
ATOM 722 C CA . LEU A 1 91 ? 27.060 32.964 12.357 1.00 52.81 91 LEU A CA 1
ATOM 723 C C . LEU A 1 91 ? 26.911 33.346 13.835 1.00 52.81 91 LEU A C 1
ATOM 725 O O . LEU A 1 91 ? 27.122 34.499 14.168 1.00 52.81 91 LEU A O 1
ATOM 729 N N . GLN A 1 92 ? 26.689 32.386 14.737 1.00 53.41 92 GLN A N 1
ATOM 730 C CA . GLN A 1 92 ? 26.654 32.633 16.189 1.00 53.41 92 GLN A CA 1
ATOM 731 C C . GLN A 1 92 ? 28.019 33.031 16.780 1.00 53.41 92 GLN A C 1
ATOM 733 O O . GLN A 1 92 ? 28.072 33.667 17.827 1.00 53.41 92 GLN A O 1
ATOM 738 N N . ARG A 1 93 ? 29.133 32.688 16.117 1.00 52.81 93 ARG A N 1
ATOM 739 C CA . ARG A 1 93 ? 30.486 33.136 16.503 1.00 52.81 93 ARG A CA 1
ATOM 740 C C . ARG A 1 93 ? 30.831 34.539 16.000 1.00 52.81 93 ARG A C 1
ATOM 742 O O . ARG A 1 93 ? 31.806 35.120 16.468 1.00 52.81 93 ARG A O 1
ATOM 749 N N . ARG A 1 94 ? 30.063 35.084 15.055 1.00 47.75 94 ARG A N 1
ATOM 750 C CA . ARG A 1 94 ? 30.145 36.491 14.659 1.00 47.75 94 ARG A CA 1
ATOM 751 C C . ARG A 1 94 ? 29.085 37.240 15.461 1.00 47.75 94 ARG A C 1
ATOM 753 O O . ARG A 1 94 ? 27.916 37.227 15.101 1.00 47.75 94 ARG A O 1
ATOM 760 N N . GLY A 1 95 ? 29.494 37.819 16.591 1.00 37.62 95 GLY A N 1
ATOM 761 C CA . GLY A 1 95 ? 28.615 38.637 17.430 1.00 37.62 95 GLY A CA 1
ATOM 762 C C . GLY A 1 95 ? 27.937 39.769 16.637 1.00 37.62 95 GLY A C 1
ATOM 763 O O . GLY A 1 95 ? 28.436 40.157 15.576 1.00 37.62 95 GLY A O 1
ATOM 764 N N . PRO A 1 96 ? 26.798 40.290 17.123 1.00 39.56 96 PRO A N 1
ATOM 765 C CA . PRO A 1 96 ? 26.004 41.262 16.388 1.00 39.56 96 PRO A CA 1
ATOM 766 C C . PRO A 1 96 ? 26.781 42.574 16.229 1.00 39.56 96 PRO A C 1
ATOM 768 O O . PRO A 1 96 ? 27.186 43.189 17.213 1.00 39.56 96 PRO A O 1
ATOM 771 N N . GLN A 1 97 ? 26.960 43.022 14.988 1.00 37.91 97 GLN A N 1
ATOM 772 C CA . GLN A 1 97 ? 27.218 44.426 14.680 1.00 37.91 97 GLN A CA 1
ATOM 773 C C . GLN A 1 97 ? 25.883 45.017 14.222 1.00 37.91 97 GLN A C 1
ATOM 775 O O . GLN A 1 97 ? 25.371 44.637 13.171 1.00 37.91 97 GLN A O 1
ATOM 780 N N . GLY A 1 98 ? 25.270 45.867 15.047 1.00 33.34 98 GLY A N 1
ATOM 781 C CA . GLY A 1 98 ? 24.128 46.688 14.626 1.00 33.34 98 GLY A CA 1
ATOM 782 C C . GLY A 1 98 ? 24.585 47.989 13.949 1.00 33.34 98 GLY A C 1
ATOM 783 O O . GLY A 1 98 ? 25.789 48.204 13.816 1.00 33.34 98 GLY A O 1
ATOM 784 N N . PRO A 1 99 ? 23.667 48.915 13.620 1.00 45.53 99 PRO A N 1
ATOM 785 C CA . PRO A 1 99 ? 22.241 48.746 13.370 1.00 45.53 99 PRO A CA 1
ATOM 786 C C . PRO A 1 99 ? 21.898 49.057 11.897 1.00 45.53 99 PRO A C 1
ATOM 788 O O . PRO A 1 99 ? 22.451 49.956 11.272 1.00 45.53 99 PRO A O 1
ATOM 791 N N . GLY A 1 100 ? 20.933 48.327 11.354 1.00 32.28 100 GLY A N 1
ATOM 792 C CA . GLY A 1 100 ? 20.305 48.616 10.069 1.00 32.28 100 GLY A CA 1
ATOM 793 C C . GLY A 1 100 ? 18.874 48.134 10.166 1.00 32.28 100 GLY A C 1
ATOM 794 O O . GLY A 1 100 ? 18.578 46.994 9.824 1.00 32.28 100 GLY A O 1
ATOM 795 N N . GLN A 1 101 ? 18.023 48.969 10.753 1.00 34.28 101 GLN A N 1
ATOM 796 C CA . GLN A 1 101 ? 16.595 48.726 10.862 1.00 34.28 101 GLN A CA 1
ATOM 797 C C . GLN A 1 101 ? 16.014 48.815 9.447 1.00 34.28 101 GLN A C 1
ATOM 799 O O . GLN A 1 101 ? 15.691 49.892 8.956 1.00 34.28 101 GLN A O 1
ATOM 804 N N . VAL A 1 102 ? 15.982 47.678 8.754 1.00 34.44 102 VAL A N 1
ATOM 805 C CA . VAL A 1 102 ? 15.148 47.507 7.570 1.00 34.44 102 VAL A CA 1
ATOM 806 C C . VAL A 1 102 ? 13.764 47.190 8.102 1.00 34.44 102 VAL A C 1
ATOM 808 O O . VAL A 1 102 ? 13.541 46.133 8.690 1.00 34.44 102 VAL A O 1
ATOM 811 N N . ASP A 1 103 ? 12.877 48.162 7.949 1.00 34.19 103 ASP A N 1
ATOM 812 C CA . ASP A 1 103 ? 11.464 48.063 8.269 1.00 34.19 103 ASP A CA 1
ATOM 813 C C . ASP A 1 103 ? 10.833 47.040 7.310 1.00 34.19 103 ASP A C 1
ATOM 815 O O . ASP A 1 103 ? 10.455 47.351 6.179 1.00 34.19 103 ASP A O 1
ATOM 819 N N . ILE A 1 104 ? 10.816 45.769 7.718 1.00 35.50 104 ILE A N 1
ATOM 820 C CA . ILE A 1 104 ? 9.972 44.762 7.082 1.00 35.50 104 ILE A CA 1
ATOM 821 C C . ILE A 1 104 ? 8.583 45.026 7.642 1.00 35.50 104 ILE A C 1
ATOM 823 O O . ILE A 1 104 ? 8.251 44.606 8.750 1.00 35.50 104 ILE A O 1
ATOM 827 N N . GLY A 1 105 ? 7.819 45.803 6.876 1.00 31.28 105 GLY A N 1
ATOM 828 C CA . GLY A 1 105 ? 6.432 46.109 7.162 1.00 31.28 105 GLY A CA 1
ATOM 829 C C . GLY A 1 105 ? 5.672 44.859 7.595 1.00 31.28 105 GLY A C 1
ATOM 830 O O . GLY A 1 105 ? 5.756 43.797 6.972 1.00 31.28 105 GLY A O 1
ATOM 831 N N . LYS A 1 106 ? 4.946 45.031 8.698 1.00 39.84 106 LYS A N 1
ATOM 832 C CA . LYS A 1 106 ? 3.937 44.124 9.234 1.00 39.84 106 LYS A CA 1
ATOM 833 C C . LYS A 1 106 ? 3.163 43.428 8.110 1.00 39.84 106 LYS A C 1
ATOM 835 O O . LYS A 1 106 ? 2.404 44.067 7.391 1.00 39.84 106 LYS A O 1
ATOM 840 N N . SER A 1 107 ? 3.347 42.120 7.983 1.00 35.22 107 SER A N 1
ATOM 841 C CA . SER A 1 107 ? 2.382 41.236 7.310 1.00 35.22 107 SER A CA 1
ATOM 842 C C . SER A 1 107 ? 2.246 39.871 7.998 1.00 35.22 107 SER A C 1
ATOM 844 O O . SER A 1 107 ? 1.561 38.988 7.493 1.00 35.22 107 SER A O 1
ATOM 846 N N . GLU A 1 108 ? 2.829 39.697 9.191 1.00 34.50 108 GLU A N 1
ATOM 847 C CA . GLU A 1 108 ? 2.6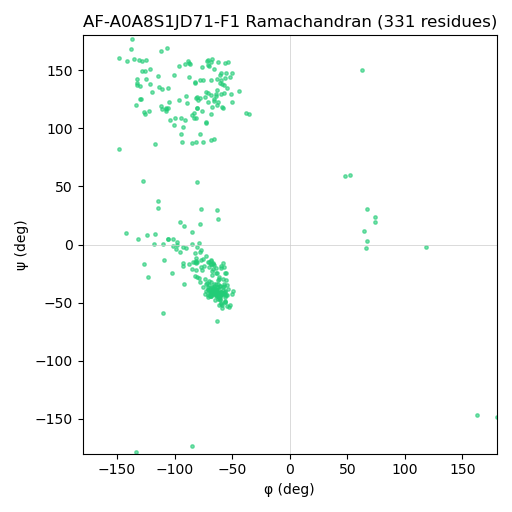11 38.491 10.006 1.00 34.50 108 GLU A CA 1
ATOM 848 C C . GLU A 1 108 ? 1.256 38.487 10.738 1.00 34.50 108 GLU A C 1
ATOM 850 O O . GLU A 1 108 ? 0.825 37.426 11.181 1.00 34.50 108 GLU A O 1
ATOM 855 N N . GLU A 1 109 ? 0.542 39.619 10.810 1.00 34.22 109 GLU A N 1
ATOM 856 C CA . GLU A 1 109 ? -0.788 39.679 11.445 1.00 34.22 109 GLU A CA 1
ATOM 857 C C . GLU A 1 109 ? -1.915 39.135 10.538 1.00 34.22 109 GLU A C 1
ATOM 859 O O . GLU A 1 109 ? -2.837 38.504 11.046 1.00 34.22 109 GLU A O 1
ATOM 864 N N . ASP A 1 110 ? -1.798 39.213 9.206 1.00 32.91 110 ASP A N 1
ATOM 865 C CA . ASP A 1 110 ? -2.871 38.762 8.291 1.00 32.91 110 ASP A CA 1
ATOM 866 C C . ASP A 1 110 ? -2.882 37.239 8.041 1.00 32.91 110 ASP A C 1
ATOM 868 O O . ASP A 1 110 ? -3.830 36.686 7.484 1.00 32.91 110 ASP A O 1
ATOM 872 N N . SER A 1 111 ? -1.832 36.521 8.458 1.00 37.25 111 SER A N 1
ATOM 873 C CA . SER A 1 111 ? -1.716 35.066 8.242 1.00 37.25 111 SER A CA 1
ATOM 874 C C . SER A 1 111 ? -2.250 34.230 9.410 1.00 37.25 111 SER A C 1
ATOM 876 O O . SER A 1 111 ? -2.504 33.034 9.245 1.00 37.25 111 SER A O 1
ATOM 878 N N . GLN A 1 112 ? -2.404 34.830 10.596 1.00 36.12 112 GLN A N 1
ATOM 879 C CA . GLN A 1 112 ? -2.845 34.123 11.803 1.00 36.12 112 GLN A CA 1
ATOM 880 C C . GLN A 1 112 ? -4.372 34.007 11.917 1.00 36.12 112 GLN A C 1
ATOM 882 O O . GLN A 1 112 ? -4.854 33.086 12.576 1.00 36.12 112 GLN A O 1
ATOM 887 N N . GLU A 1 113 ? -5.148 34.850 11.232 1.00 35.22 113 GLU A N 1
ATOM 888 C CA . GLU A 1 113 ? -6.615 34.834 11.346 1.00 35.22 113 GLU A CA 1
ATOM 889 C C . GLU A 1 113 ? -7.307 33.693 10.579 1.00 35.22 113 GLU A C 1
ATOM 891 O O . GLU A 1 113 ? -8.418 33.309 10.937 1.00 35.22 113 GLU A O 1
ATOM 896 N N . CYS A 1 114 ? -6.666 33.065 9.585 1.00 33.41 114 CYS A N 1
ATOM 897 C CA . CYS A 1 114 ? -7.326 32.027 8.771 1.00 33.41 114 CYS A CA 1
ATOM 898 C C . CYS A 1 114 ? -7.361 30.614 9.388 1.00 33.41 114 CYS A C 1
ATOM 900 O O . CYS A 1 114 ? -8.035 29.740 8.846 1.00 33.41 114 CYS A O 1
ATOM 902 N N . TRP A 1 115 ? -6.679 30.372 10.514 1.00 32.53 115 TRP A N 1
ATOM 903 C CA . TRP A 1 115 ? -6.673 29.061 11.195 1.00 32.53 115 TRP A CA 1
ATOM 904 C C . TRP A 1 115 ? -6.935 29.151 12.705 1.00 32.53 115 TRP A C 1
ATOM 906 O O . TRP A 1 115 ? -6.905 28.139 13.403 1.00 32.53 115 TRP A O 1
ATOM 916 N N . ALA A 1 116 ? -7.237 30.347 13.218 1.00 35.44 116 ALA A N 1
ATOM 917 C CA . ALA A 1 116 ? -7.490 30.597 14.637 1.00 35.44 116 ALA A CA 1
ATOM 918 C C . ALA A 1 116 ? -8.890 30.161 15.115 1.00 35.44 116 ALA A C 1
ATOM 920 O O . ALA A 1 116 ? -9.337 30.565 16.187 1.00 35.44 116 ALA A O 1
ATOM 921 N N . THR A 1 117 ? -9.603 29.310 14.374 1.00 44.78 117 THR A N 1
ATOM 922 C CA . THR A 1 117 ? -10.808 28.663 14.900 1.00 44.78 117 THR A CA 1
ATOM 923 C C . THR A 1 117 ? -10.440 27.430 15.720 1.00 44.78 117 THR A C 1
ATOM 925 O O . THR A 1 117 ? -10.082 26.382 15.189 1.00 44.78 117 THR A O 1
ATOM 928 N N . ASN A 1 118 ? -10.631 27.569 17.035 1.00 48.41 118 ASN A N 1
ATOM 929 C CA . ASN A 1 118 ? -10.845 26.499 18.011 1.00 48.41 118 ASN A CA 1
ATOM 930 C C . ASN A 1 118 ? -9.661 25.616 18.430 1.00 48.41 118 ASN A C 1
ATOM 932 O O . ASN A 1 118 ? -9.908 24.551 18.981 1.00 48.41 118 ASN A O 1
ATOM 936 N N . ALA A 1 119 ? -8.400 26.046 18.322 1.00 46.91 119 ALA A N 1
ATOM 937 C CA . ALA A 1 119 ? -7.279 25.292 18.914 1.00 46.91 119 ALA A CA 1
ATOM 938 C C . ALA A 1 119 ? -7.480 25.005 20.421 1.00 46.91 119 ALA A C 1
ATOM 940 O O . ALA A 1 119 ? -7.210 23.901 20.883 1.00 46.91 119 ALA A O 1
ATOM 941 N N . THR A 1 120 ? -8.034 25.962 21.172 1.00 46.47 120 THR A N 1
ATOM 942 C CA . THR A 1 120 ? -8.329 25.820 22.609 1.00 46.47 120 THR A CA 1
ATOM 943 C C . THR A 1 120 ? -9.498 24.872 22.879 1.00 46.47 120 THR A C 1
ATOM 945 O O . THR A 1 120 ? -9.437 24.082 23.815 1.00 46.47 120 THR A O 1
ATOM 948 N N . VAL A 1 121 ? -10.541 24.902 22.041 1.00 47.09 121 VAL A N 1
ATOM 949 C CA . VAL A 1 121 ? -11.691 23.986 22.150 1.00 47.09 121 VAL A CA 1
ATOM 950 C C . VAL A 1 121 ? -11.264 22.567 21.786 1.00 47.09 121 VAL A C 1
ATOM 952 O O . VAL A 1 121 ? -11.572 21.637 22.524 1.00 47.09 121 VAL A O 1
ATOM 955 N N . LEU A 1 122 ? -10.488 22.405 20.710 1.00 44.81 122 LEU A N 1
ATOM 956 C CA . LEU A 1 122 ? -9.919 21.122 20.307 1.00 44.81 122 LEU A CA 1
ATOM 957 C C . LEU A 1 122 ? -9.003 20.562 21.399 1.00 44.81 122 LEU A C 1
ATOM 959 O O . LEU A 1 122 ? -9.129 19.396 21.741 1.00 44.81 122 LEU A O 1
ATOM 963 N N . ALA A 1 123 ? -8.126 21.389 21.976 1.00 54.19 123 ALA A N 1
ATOM 964 C CA . ALA A 1 123 ? -7.255 20.986 23.077 1.00 54.19 123 ALA A CA 1
ATOM 965 C C . ALA A 1 123 ? -8.065 20.565 24.313 1.00 54.19 123 ALA A C 1
ATOM 967 O O . ALA A 1 123 ? -7.811 19.499 24.864 1.00 54.19 123 ALA A O 1
ATOM 968 N N . SER A 1 124 ? -9.087 21.340 24.693 1.00 51.28 124 SER A N 1
ATOM 969 C CA . SER A 1 124 ? -9.949 21.013 25.837 1.00 51.28 124 SER A CA 1
ATOM 970 C C . SER A 1 124 ? -10.786 19.749 25.617 1.00 51.28 124 SER A C 1
ATOM 972 O O . SER A 1 124 ? -10.976 18.965 26.541 1.00 51.28 124 SER A O 1
ATOM 974 N N . GLU A 1 125 ? -11.249 19.504 24.389 1.00 50.56 125 GLU A N 1
ATOM 975 C CA . GLU A 1 125 ? -12.012 18.305 24.044 1.00 50.56 125 GLU A CA 1
ATOM 976 C C . GLU A 1 125 ? -11.100 17.077 23.953 1.00 50.56 125 GLU A C 1
ATOM 978 O O . GLU A 1 125 ? -11.470 16.000 24.414 1.00 50.56 125 GLU A O 1
ATOM 983 N N . VAL A 1 126 ? -9.873 17.241 23.448 1.00 51.53 126 VAL A N 1
ATOM 984 C CA . VAL A 1 126 ? -8.824 16.214 23.497 1.00 51.53 126 VAL A CA 1
ATOM 985 C C . VAL A 1 126 ? -8.485 15.862 24.947 1.00 51.53 126 VAL A C 1
ATOM 987 O O . VAL A 1 126 ? -8.479 14.683 25.286 1.00 51.53 126 VAL A O 1
ATOM 990 N N . GLU A 1 127 ? -8.282 16.842 25.831 1.00 56.50 127 GLU A N 1
ATOM 991 C CA . GLU A 1 127 ? -8.059 16.599 27.266 1.00 56.50 127 GLU A CA 1
ATOM 992 C C . GLU A 1 127 ? -9.266 15.924 27.940 1.00 56.50 127 GLU A C 1
ATOM 994 O O . GLU A 1 127 ? -9.101 15.031 28.777 1.00 56.50 127 GLU A O 1
ATOM 999 N N . ARG A 1 128 ? -10.494 16.278 27.547 1.00 61.28 128 ARG A N 1
ATOM 1000 C CA . ARG A 1 128 ? -11.723 15.632 28.031 1.00 61.28 128 ARG A CA 1
ATOM 1001 C C . ARG A 1 128 ? -11.825 14.168 27.589 1.00 61.28 128 ARG A C 1
ATOM 1003 O O . ARG A 1 128 ? -12.217 13.316 28.382 1.00 61.28 128 ARG A O 1
ATOM 1010 N N . LEU A 1 129 ? -11.472 13.861 26.341 1.00 49.91 129 LEU A N 1
ATOM 1011 C CA . LEU A 1 129 ? -11.446 12.491 25.816 1.00 49.91 129 LEU A CA 1
ATOM 1012 C C . LEU A 1 129 ? -10.333 11.658 26.473 1.00 49.91 129 LEU A C 1
ATOM 1014 O O . LEU A 1 129 ? -10.577 10.523 26.875 1.00 49.91 129 LEU A O 1
ATOM 1018 N N . LEU A 1 130 ? -9.151 12.251 26.682 1.00 51.66 130 LEU A N 1
ATOM 1019 C CA . LEU A 1 130 ? -8.024 11.620 27.381 1.00 51.66 130 LEU A CA 1
ATOM 1020 C C . LEU A 1 130 ? -8.313 11.357 28.869 1.00 51.66 130 LEU A C 1
ATOM 1022 O O . LEU A 1 130 ? -7.852 10.361 29.420 1.00 51.66 130 LEU A O 1
ATOM 1026 N N . SER A 1 131 ? -9.080 12.225 29.534 1.00 53.34 131 SER A N 1
ATOM 1027 C CA . SER A 1 131 ? -9.455 12.052 30.948 1.00 53.34 131 SER A CA 1
ATOM 1028 C C . SER A 1 131 ? -10.635 11.095 31.160 1.00 53.34 131 SER A C 1
ATOM 1030 O O . SER A 1 131 ? -10.762 10.516 32.238 1.00 53.34 131 SER A O 1
ATOM 1032 N N . ALA A 1 132 ? -11.468 10.865 30.139 1.00 51.69 132 ALA A N 1
ATOM 1033 C CA . ALA A 1 132 ? -12.576 9.909 30.188 1.00 51.69 132 ALA A CA 1
ATOM 1034 C C . ALA A 1 132 ? -12.137 8.433 30.054 1.00 51.69 132 ALA A C 1
ATOM 1036 O O . ALA A 1 132 ? -12.973 7.536 30.178 1.00 51.69 132 ALA A O 1
ATOM 1037 N N . THR A 1 133 ? -10.850 8.163 29.808 1.00 51.97 133 THR A N 1
ATOM 1038 C CA . THR A 1 133 ? -10.301 6.824 29.529 1.00 51.97 133 THR A CA 1
ATOM 1039 C C . THR A 1 133 ? -9.333 6.295 30.589 1.00 51.97 133 THR A C 1
ATOM 1041 O O . THR A 1 133 ? -8.404 5.550 30.294 1.00 51.97 133 THR A O 1
ATOM 1044 N N . THR A 1 134 ? -9.600 6.572 31.864 1.00 47.25 134 THR A N 1
ATOM 1045 C CA . THR A 1 134 ? -8.838 6.052 33.019 1.00 47.25 134 THR A CA 1
ATOM 1046 C C . THR A 1 134 ? -9.149 4.589 33.392 1.00 47.25 134 THR A C 1
ATOM 1048 O O . THR A 1 134 ? -9.045 4.197 34.552 1.00 47.25 134 THR A O 1
ATOM 1051 N N . GLY A 1 135 ? -9.506 3.751 32.414 1.00 47.16 135 GLY A N 1
ATOM 1052 C CA . GLY A 1 135 ? -9.595 2.296 32.569 1.00 47.16 135 GLY A CA 1
ATOM 1053 C C . GLY A 1 135 ? -8.435 1.641 31.828 1.00 47.16 135 GLY A C 1
ATOM 1054 O O . GLY A 1 135 ? -8.372 1.764 30.611 1.00 47.16 135 GLY A O 1
ATOM 1055 N N . GLY A 1 136 ? -7.525 0.992 32.559 1.00 49.78 136 GLY A N 1
ATOM 1056 C CA . GLY A 1 136 ? -6.199 0.518 32.124 1.00 49.78 136 GLY A CA 1
ATOM 1057 C C . GLY A 1 136 ? -6.113 -0.548 31.016 1.00 49.78 136 GLY A C 1
ATOM 1058 O O . GLY A 1 136 ? -5.146 -1.301 31.007 1.00 49.78 136 GLY A O 1
ATOM 1059 N N . GLU A 1 137 ? -7.066 -0.611 30.085 1.00 54.66 137 GLU A N 1
ATOM 1060 C CA . GLU A 1 137 ? -6.976 -1.398 28.847 1.00 54.66 137 GLU A CA 1
ATOM 1061 C C . GLU A 1 137 ? -6.858 -0.481 27.621 1.00 54.66 137 GLU A C 1
ATOM 1063 O O . GLU A 1 137 ? -7.615 0.484 27.459 1.00 54.66 137 GLU A O 1
ATOM 1068 N N . ASP A 1 138 ? -5.918 -0.814 26.732 1.00 70.44 138 ASP A N 1
ATOM 1069 C CA . ASP A 1 138 ? -5.663 -0.124 25.465 1.00 70.44 138 ASP A CA 1
ATOM 1070 C C . ASP A 1 138 ? -6.972 0.047 24.666 1.00 70.44 138 ASP A C 1
ATOM 1072 O O . ASP A 1 138 ? -7.664 -0.918 24.339 1.00 70.44 138 ASP A O 1
ATOM 1076 N N . VAL A 1 139 ? -7.326 1.295 24.338 1.00 70.88 139 VAL A N 1
ATOM 1077 C CA . VAL A 1 139 ? -8.514 1.654 23.541 1.00 70.88 139 VAL A CA 1
ATOM 1078 C C . VAL A 1 139 ? -8.600 0.820 22.261 1.00 70.88 139 VAL A C 1
ATOM 1080 O O . VAL A 1 139 ? -9.689 0.381 21.883 1.00 70.88 139 VAL A O 1
ATOM 1083 N N . ALA A 1 140 ? -7.462 0.583 21.603 1.00 67.00 140 ALA A N 1
ATOM 1084 C CA . ALA A 1 140 ? -7.411 -0.197 20.376 1.00 67.00 140 ALA A CA 1
ATOM 1085 C C . ALA A 1 140 ? -7.753 -1.681 20.610 1.00 67.00 140 ALA A C 1
ATOM 1087 O O . ALA A 1 140 ? -8.247 -2.325 19.689 1.00 67.00 140 ALA A O 1
ATOM 1088 N N . GLN A 1 141 ? -7.539 -2.212 21.820 1.00 72.12 141 GLN A N 1
ATOM 1089 C CA . GLN A 1 141 ? -7.898 -3.586 22.206 1.00 72.12 141 GLN A CA 1
ATOM 1090 C C . GLN A 1 141 ? -9.373 -3.730 22.607 1.00 72.12 141 GLN A C 1
ATOM 1092 O O . GLN A 1 141 ? -9.945 -4.805 22.450 1.00 72.12 141 GLN A O 1
ATOM 1097 N N . ARG A 1 142 ? -10.013 -2.660 23.101 1.00 79.69 142 ARG A N 1
ATOM 1098 C CA . ARG A 1 142 ? -11.430 -2.699 23.514 1.00 79.69 142 ARG A CA 1
ATOM 1099 C C . ARG A 1 142 ? -12.403 -2.748 22.336 1.00 79.69 142 ARG A C 1
ATOM 1101 O O . ARG A 1 142 ? -13.506 -3.275 22.467 1.00 79.69 142 ARG A O 1
ATOM 1108 N N . GLN A 1 143 ? -12.024 -2.177 21.195 1.00 87.38 143 GLN A N 1
ATOM 1109 C CA . GLN A 1 143 ? -12.829 -2.228 19.973 1.00 87.38 143 GLN A CA 1
ATOM 1110 C C . GLN A 1 143 ? -12.544 -3.500 19.158 1.00 87.38 143 GLN A C 1
ATOM 1112 O O . GLN A 1 143 ? -11.469 -4.081 19.260 1.00 87.38 143 GLN A O 1
ATOM 1117 N N . LYS A 1 144 ? -13.510 -3.932 18.337 1.00 87.69 144 LYS A N 1
ATOM 1118 C CA . LYS A 1 144 ? -13.424 -5.181 17.549 1.00 87.69 144 LYS A CA 1
ATOM 1119 C C . LYS A 1 144 ? -13.461 -4.971 16.033 1.00 87.69 144 LYS A C 1
ATOM 1121 O O . LYS A 1 144 ? -13.429 -5.952 15.302 1.00 87.69 144 LYS A O 1
ATOM 1126 N N . LEU A 1 145 ? -13.551 -3.727 15.563 1.00 91.94 145 LEU A N 1
ATOM 1127 C CA . LEU A 1 145 ? -13.831 -3.390 14.162 1.00 91.94 145 LEU A CA 1
ATOM 1128 C C . LEU A 1 145 ? -12.562 -3.219 13.316 1.00 91.94 145 LEU A C 1
ATOM 1130 O O . LEU A 1 145 ? -12.561 -3.534 12.127 1.00 91.94 145 LEU A O 1
ATOM 1134 N N . PHE A 1 146 ? -11.496 -2.705 13.924 1.00 96.06 146 PHE A N 1
ATOM 1135 C CA . PHE A 1 146 ? -10.268 -2.302 13.251 1.00 96.06 146 PHE A CA 1
ATOM 1136 C C . PHE A 1 146 ? -9.044 -2.976 13.871 1.00 96.06 146 PHE A C 1
ATOM 1138 O O . PHE A 1 146 ? -8.989 -3.196 15.075 1.00 96.06 146 PHE A O 1
ATOM 1145 N N . THR A 1 147 ? -8.017 -3.231 13.077 1.00 96.94 147 THR A N 1
ATOM 1146 C CA . THR A 1 147 ? -6.681 -3.599 13.567 1.00 96.94 147 THR A CA 1
ATOM 1147 C C . THR A 1 147 ? -5.679 -2.582 13.045 1.00 96.94 147 THR A C 1
ATOM 1149 O O . THR A 1 147 ? -5.896 -1.981 11.996 1.00 96.94 147 THR A O 1
ATOM 1152 N N . LEU A 1 148 ? -4.595 -2.342 13.779 1.00 97.12 148 LEU A N 1
ATOM 1153 C CA . LEU A 1 148 ? -3.633 -1.292 13.449 1.00 97.12 148 LEU A CA 1
ATOM 1154 C C . LEU A 1 148 ? -2.257 -1.899 13.203 1.00 97.12 148 LEU A C 1
ATOM 1156 O O . LEU A 1 148 ? -1.762 -2.644 14.045 1.00 97.12 148 LEU A O 1
ATOM 1160 N N . TYR A 1 149 ? -1.630 -1.506 12.097 1.00 97.75 149 TYR A N 1
ATOM 1161 C CA . TYR A 1 149 ? -0.254 -1.868 11.762 1.00 97.75 149 TYR A CA 1
ATOM 1162 C C . TYR A 1 149 ? 0.498 -0.621 11.330 1.00 97.75 149 TYR A C 1
ATOM 1164 O O . TYR A 1 149 ? -0.037 0.194 10.581 1.00 97.75 149 TYR A O 1
ATOM 1172 N N . VAL A 1 150 ? 1.734 -0.456 11.789 1.00 97.62 150 VAL A N 1
ATOM 1173 C CA . VAL A 1 150 ? 2.510 0.763 11.551 1.00 97.62 150 VAL A CA 1
ATOM 1174 C C . VAL A 1 150 ? 3.899 0.426 11.027 1.00 97.62 150 VAL A C 1
ATOM 1176 O O . VAL A 1 150 ? 4.667 -0.281 11.676 1.00 97.62 150 VAL A O 1
ATOM 1179 N N . ASN A 1 151 ? 4.257 0.996 9.881 1.00 97.19 151 ASN A N 1
ATOM 1180 C CA . ASN A 1 151 ? 5.633 1.082 9.421 1.00 97.19 151 ASN A CA 1
ATOM 1181 C C . ASN A 1 151 ? 6.176 2.439 9.868 1.00 97.19 151 ASN A C 1
ATOM 1183 O O . ASN A 1 151 ? 5.775 3.463 9.321 1.00 97.19 151 ASN A O 1
ATOM 1187 N N . ALA A 1 152 ? 7.080 2.440 10.843 1.00 94.50 152 ALA A N 1
ATOM 1188 C CA . ALA A 1 152 ? 7.726 3.639 11.374 1.00 94.50 152 ALA A CA 1
ATOM 1189 C C . ALA A 1 152 ? 9.250 3.439 11.436 1.00 94.50 152 ALA A C 1
ATOM 1191 O O . ALA A 1 152 ? 9.695 2.287 11.482 1.00 94.50 152 ALA A O 1
ATOM 1192 N N . PRO A 1 153 ? 10.059 4.520 11.482 1.00 91.00 153 PRO A N 1
ATOM 1193 C CA . PRO A 1 153 ? 11.515 4.419 11.573 1.00 91.00 153 PRO A CA 1
ATOM 1194 C C . PRO A 1 153 ? 11.983 3.484 12.696 1.00 91.00 153 PRO A C 1
ATOM 1196 O O . PRO A 1 153 ? 11.349 3.400 13.751 1.00 91.00 153 PRO A O 1
ATOM 1199 N N . GLU A 1 154 ? 13.115 2.801 12.501 1.00 86.06 154 GLU A N 1
ATOM 1200 C CA . GLU A 1 154 ? 13.594 1.766 13.432 1.00 86.06 154 GLU A CA 1
ATOM 1201 C C . GLU A 1 154 ? 13.738 2.285 14.871 1.00 86.06 154 GLU A C 1
ATOM 1203 O O . GLU A 1 154 ? 13.242 1.658 15.799 1.00 86.06 154 GLU A O 1
ATOM 1208 N N . GLY A 1 155 ? 14.296 3.486 15.047 1.00 85.31 155 GLY A N 1
ATOM 1209 C CA . GLY A 1 155 ? 14.449 4.122 16.361 1.00 85.31 155 GLY A CA 1
ATOM 1210 C C . GLY A 1 155 ? 13.186 4.786 16.925 1.00 85.31 155 GLY A C 1
ATOM 1211 O O . GLY A 1 155 ? 13.252 5.402 17.987 1.00 85.31 155 GLY A O 1
ATOM 1212 N N . HIS A 1 156 ? 12.052 4.729 16.222 1.00 89.00 156 HIS A N 1
ATOM 1213 C CA . HIS A 1 156 ? 10.792 5.276 16.714 1.00 89.00 156 HIS A CA 1
ATOM 1214 C C . HIS A 1 156 ? 10.006 4.223 17.502 1.00 89.00 156 HIS A C 1
ATOM 1216 O O . HIS A 1 156 ? 9.733 3.128 17.000 1.00 89.00 156 HIS A O 1
ATOM 1222 N N . HIS A 1 157 ? 9.605 4.599 18.717 1.00 88.81 157 HIS A N 1
ATOM 1223 C CA . HIS A 1 157 ? 8.780 3.800 19.613 1.00 88.81 157 HIS A CA 1
ATOM 1224 C C . HIS A 1 157 ? 7.609 4.641 20.121 1.00 88.81 157 HIS A C 1
ATOM 1226 O O . HIS A 1 157 ? 7.785 5.796 20.517 1.00 88.81 157 HIS A O 1
ATOM 1232 N N . TYR A 1 158 ? 6.423 4.044 20.130 1.00 90.50 158 TYR A N 1
ATOM 1233 C CA . TYR A 1 158 ? 5.242 4.618 20.764 1.00 90.50 158 TYR A CA 1
ATOM 1234 C C . TYR A 1 158 ? 5.280 4.312 22.266 1.00 90.50 158 TYR A C 1
ATOM 1236 O O . TYR A 1 158 ? 5.677 3.219 22.662 1.00 90.50 158 TYR A O 1
ATOM 1244 N N . HIS A 1 159 ? 4.907 5.280 23.102 1.00 89.38 159 HIS A N 1
ATOM 1245 C CA . HIS A 1 159 ? 4.850 5.113 24.559 1.00 89.38 159 HIS A CA 1
ATOM 1246 C C . HIS A 1 159 ? 3.665 4.220 24.961 1.00 89.38 159 HIS A C 1
ATOM 1248 O O . HIS A 1 159 ? 2.697 4.146 24.213 1.00 89.38 159 HIS A O 1
ATOM 1254 N N . GLU A 1 160 ? 3.695 3.593 26.143 1.00 86.06 160 GLU A N 1
ATOM 1255 C CA . GLU A 1 160 ? 2.680 2.607 26.575 1.00 86.06 160 GLU A CA 1
ATOM 1256 C C . GLU A 1 160 ? 1.232 3.122 26.547 1.00 86.06 160 GLU A C 1
ATOM 1258 O O . GLU A 1 160 ? 0.306 2.359 26.294 1.00 86.06 160 GLU A O 1
ATOM 1263 N N . GLY A 1 161 ? 1.031 4.425 26.761 1.00 85.75 161 GLY A N 1
ATOM 1264 C CA . GLY A 1 161 ? -0.286 5.058 26.689 1.00 85.75 161 GLY A CA 1
ATOM 1265 C C . GLY A 1 161 ? -0.818 5.273 25.269 1.00 85.75 161 GLY A C 1
ATOM 1266 O O . GLY A 1 161 ? -1.997 5.595 25.130 1.00 85.75 161 GLY A O 1
ATOM 1267 N N . SER A 1 162 ? 0.009 5.123 24.230 1.00 90.44 162 SER A N 1
ATOM 1268 C CA . SER A 1 162 ? -0.349 5.407 22.837 1.00 90.44 162 SER A CA 1
ATOM 1269 C C . SER A 1 162 ? -1.253 4.330 22.238 1.00 90.44 162 SER A C 1
ATOM 1271 O O . SER A 1 162 ? -1.000 3.143 22.426 1.00 90.44 162 SER A O 1
ATOM 1273 N N . VAL A 1 163 ? -2.237 4.709 21.415 1.00 92.19 163 VAL A N 1
ATOM 1274 C CA . VAL A 1 163 ? -3.054 3.717 20.669 1.00 92.19 163 VAL A CA 1
ATOM 1275 C C . VAL A 1 163 ? -2.259 2.968 19.590 1.00 92.19 163 VAL A C 1
ATOM 1277 O O . VAL A 1 163 ? -2.715 1.952 19.068 1.00 92.19 163 VAL A O 1
ATOM 1280 N N . PHE A 1 164 ? -1.059 3.453 19.259 1.00 93.69 164 PHE A N 1
ATOM 1281 C CA . PHE A 1 164 ? -0.118 2.798 18.349 1.00 93.69 164 PHE A CA 1
ATOM 1282 C C . PHE A 1 164 ? 0.961 1.990 19.091 1.00 93.69 164 PHE A C 1
ATOM 1284 O O . PHE A 1 164 ? 1.835 1.389 18.457 1.00 93.69 164 PHE A O 1
ATOM 1291 N N . HIS A 1 165 ? 0.914 1.937 20.427 1.00 92.44 165 HIS A N 1
ATOM 1292 C CA . HIS A 1 165 ? 1.823 1.112 21.217 1.00 92.44 165 HIS A CA 1
ATOM 1293 C C . HIS A 1 165 ? 1.728 -0.362 20.803 1.00 92.44 165 HIS A C 1
ATOM 1295 O O . HIS A 1 165 ? 0.640 -0.912 20.646 1.00 92.44 165 HIS A O 1
ATOM 1301 N N . GLY A 1 166 ? 2.874 -1.000 20.554 1.00 91.88 166 GLY A N 1
ATOM 1302 C CA . GLY A 1 166 ? 2.925 -2.391 20.089 1.00 91.88 166 GLY A CA 1
ATOM 1303 C C . GLY A 1 166 ? 2.303 -2.646 18.707 1.00 91.88 166 GLY A C 1
ATOM 1304 O O . GLY A 1 166 ? 2.108 -3.799 18.350 1.00 91.88 166 GLY A O 1
ATOM 1305 N N . ARG A 1 167 ? 1.973 -1.603 17.926 1.00 94.50 167 ARG A N 1
ATOM 1306 C CA . ARG A 1 167 ? 1.397 -1.737 16.569 1.00 94.50 167 ARG A CA 1
ATOM 1307 C C . ARG A 1 167 ? 2.422 -1.582 15.448 1.00 94.50 167 ARG A C 1
ATOM 1309 O O . ARG A 1 167 ? 2.089 -1.733 14.276 1.00 94.50 167 ARG A O 1
ATOM 1316 N N . LYS A 1 168 ? 3.671 -1.267 15.793 1.00 95.62 168 LYS A N 1
ATOM 1317 C CA . LYS A 1 168 ? 4.776 -1.231 14.836 1.00 95.62 168 LYS A CA 1
ATOM 1318 C C . LYS A 1 168 ? 5.090 -2.650 14.366 1.00 95.62 168 LYS A C 1
ATOM 1320 O O . LYS A 1 168 ? 5.287 -3.537 15.191 1.00 95.62 168 LYS A O 1
ATOM 1325 N N . ILE A 1 169 ? 5.142 -2.837 13.054 1.00 96.44 169 ILE A N 1
ATOM 1326 C CA . ILE A 1 169 ? 5.458 -4.130 12.445 1.00 96.44 169 ILE A CA 1
ATOM 1327 C C . ILE A 1 169 ? 6.903 -4.558 12.738 1.00 96.44 169 ILE A C 1
ATOM 1329 O O . ILE A 1 169 ? 7.778 -3.693 12.875 1.00 96.44 169 ILE A O 1
ATOM 1333 N N . PRO A 1 170 ? 7.188 -5.871 12.803 1.00 94.00 170 PRO A N 1
ATOM 1334 C CA . PRO A 1 170 ? 8.562 -6.352 12.827 1.00 94.00 170 PRO A CA 1
ATOM 1335 C C . PRO A 1 170 ? 9.280 -5.975 11.521 1.00 94.00 170 PRO A C 1
ATOM 1337 O O . PRO A 1 170 ? 8.697 -6.024 10.440 1.00 94.00 170 PRO A O 1
ATOM 1340 N N . ASN A 1 171 ? 10.565 -5.620 11.613 1.00 91.88 171 ASN A N 1
ATOM 1341 C CA . ASN A 1 171 ? 11.414 -5.270 10.464 1.00 91.88 171 ASN A CA 1
ATOM 1342 C C . ASN A 1 171 ? 10.803 -4.185 9.542 1.00 91.88 171 ASN A C 1
ATOM 1344 O O . ASN A 1 171 ? 10.578 -4.441 8.352 1.00 91.88 171 ASN A O 1
ATOM 1348 N N . PRO A 1 172 ? 10.519 -2.975 10.061 1.00 94.62 172 PRO A N 1
ATOM 1349 C CA . PRO A 1 172 ? 9.960 -1.893 9.260 1.00 94.62 172 PRO A CA 1
ATOM 1350 C C . PRO A 1 172 ? 10.890 -1.523 8.097 1.00 94.62 172 PRO A C 1
ATOM 1352 O O . PRO A 1 172 ? 12.119 -1.558 8.191 1.00 94.62 172 PRO A O 1
ATOM 1355 N N . VAL A 1 173 ? 10.291 -1.110 6.988 1.00 94.62 173 VAL A N 1
ATOM 1356 C CA . VAL A 1 173 ? 11.020 -0.613 5.826 1.00 94.62 173 VAL A CA 1
ATOM 1357 C C . VAL A 1 173 ? 11.402 0.846 6.061 1.00 94.62 173 VAL A C 1
ATOM 1359 O O . VAL A 1 173 ? 10.560 1.700 6.341 1.00 94.62 173 VAL A O 1
ATOM 1362 N N . ASP A 1 174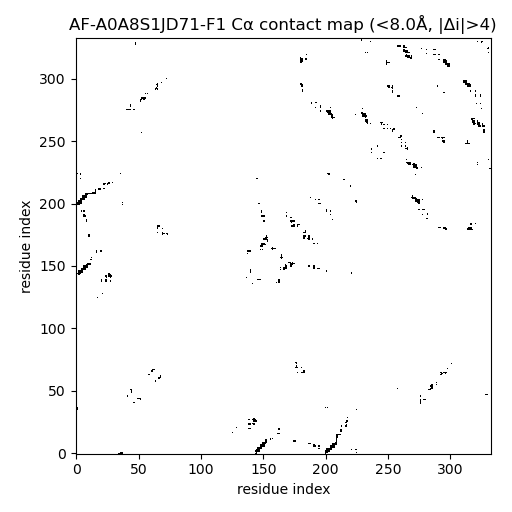 ? 12.691 1.141 5.921 1.00 92.44 174 ASP A N 1
ATOM 1363 C CA . ASP A 1 174 ? 13.221 2.497 6.000 1.00 92.44 174 ASP A CA 1
ATOM 1364 C C . ASP A 1 174 ? 12.854 3.306 4.746 1.00 92.44 174 ASP A C 1
ATOM 1366 O O . ASP A 1 174 ? 13.438 3.134 3.672 1.00 92.44 174 ASP A O 1
ATOM 1370 N N . THR A 1 175 ? 11.883 4.206 4.898 1.00 92.62 175 THR A N 1
ATOM 1371 C CA . THR A 1 175 ? 11.326 5.027 3.814 1.00 92.62 175 THR A CA 1
ATOM 1372 C C . THR A 1 175 ? 11.851 6.462 3.769 1.00 92.62 175 THR A C 1
ATOM 1374 O O . THR A 1 175 ? 11.391 7.261 2.950 1.00 92.62 175 THR A O 1
ATOM 1377 N N . GLU A 1 176 ? 12.811 6.843 4.613 1.00 89.06 176 GLU A N 1
ATOM 1378 C CA . GLU A 1 176 ? 13.377 8.197 4.565 1.00 89.06 176 GLU A CA 1
ATOM 1379 C C . GLU A 1 176 ? 14.073 8.420 3.205 1.00 89.06 176 GLU A C 1
ATOM 1381 O O . GLU A 1 176 ? 14.786 7.560 2.685 1.00 89.06 176 GLU A O 1
ATOM 1386 N N . GLY A 1 177 ? 13.812 9.560 2.560 1.00 83.38 177 GLY A N 1
ATOM 1387 C CA . GLY A 1 177 ? 14.342 9.862 1.222 1.00 83.38 177 GLY A CA 1
ATOM 1388 C C . GLY A 1 177 ? 13.801 8.986 0.076 1.00 83.38 177 GLY A C 1
ATOM 1389 O O . GLY A 1 177 ? 14.225 9.173 -1.068 1.00 83.38 177 GLY A O 1
ATOM 1390 N N . ALA A 1 178 ? 12.856 8.076 0.343 1.00 87.44 178 ALA A N 1
ATOM 1391 C CA . ALA A 1 178 ? 12.323 7.111 -0.627 1.00 87.44 178 ALA A CA 1
ATOM 1392 C C . ALA A 1 178 ? 11.187 7.653 -1.513 1.00 87.44 178 ALA A C 1
ATOM 1394 O O . ALA A 1 178 ? 10.526 6.880 -2.197 1.00 87.44 178 ALA A O 1
ATOM 1395 N N . TYR A 1 179 ? 10.922 8.964 -1.498 1.00 83.19 179 TYR A N 1
ATOM 1396 C CA . TYR A 1 179 ? 9.801 9.551 -2.238 1.00 83.19 179 TYR A CA 1
ATOM 1397 C C . TYR A 1 179 ? 9.779 9.112 -3.714 1.00 83.19 179 TYR A C 1
ATOM 1399 O O . TYR A 1 179 ? 10.789 9.275 -4.408 1.00 83.19 179 TYR A O 1
ATOM 1407 N N . ALA A 1 180 ? 8.614 8.632 -4.172 1.00 84.12 180 ALA A N 1
ATOM 1408 C CA . ALA A 1 180 ? 8.331 8.093 -5.510 1.00 84.12 180 ALA A CA 1
ATOM 1409 C C . ALA A 1 180 ? 9.052 6.782 -5.887 1.00 84.12 180 ALA A C 1
ATOM 1411 O O . ALA A 1 180 ? 8.822 6.246 -6.973 1.00 84.12 180 ALA A O 1
ATOM 1412 N N . GLU A 1 181 ? 9.920 6.261 -5.023 1.00 90.44 181 GLU A N 1
ATOM 1413 C CA . GLU A 1 181 ? 10.696 5.055 -5.292 1.00 90.44 181 GLU A CA 1
ATOM 1414 C C . GLU A 1 181 ? 9.936 3.791 -4.857 1.00 90.44 181 GLU A C 1
ATOM 1416 O O . GLU A 1 181 ? 9.083 3.824 -3.967 1.00 90.44 181 GLU A O 1
ATOM 1421 N N . PHE A 1 182 ? 10.302 2.643 -5.435 1.00 94.06 182 PHE A N 1
ATOM 1422 C CA . PHE A 1 182 ? 9.674 1.349 -5.133 1.00 94.06 182 PHE A CA 1
ATOM 1423 C C . PHE A 1 182 ? 9.731 0.944 -3.649 1.00 94.06 182 PHE A C 1
ATOM 1425 O O . PHE A 1 182 ? 8.919 0.155 -3.186 1.00 94.06 182 PHE A O 1
ATOM 1432 N N . ILE A 1 183 ? 10.627 1.536 -2.863 1.00 94.06 183 ILE A N 1
ATOM 1433 C CA . ILE A 1 183 ? 10.756 1.277 -1.423 1.00 94.06 183 ILE A CA 1
ATOM 1434 C C . ILE A 1 183 ? 9.479 1.648 -0.646 1.00 94.06 183 ILE A C 1
ATOM 1436 O O . ILE A 1 183 ? 9.167 1.013 0.358 1.00 94.06 183 ILE A O 1
ATOM 1440 N N . LEU A 1 184 ? 8.684 2.618 -1.120 1.00 94.75 184 LEU A N 1
ATOM 1441 C CA . LEU A 1 184 ? 7.366 2.898 -0.529 1.00 94.75 184 LEU A CA 1
ATOM 1442 C C . LEU A 1 184 ? 6.373 1.751 -0.769 1.00 94.75 184 LEU A C 1
ATOM 1444 O O . LEU A 1 184 ? 5.587 1.421 0.117 1.00 94.75 184 LEU A O 1
ATOM 1448 N N . VAL A 1 185 ? 6.443 1.114 -1.942 1.00 96.56 185 VAL A N 1
ATOM 1449 C CA . VAL A 1 185 ? 5.667 -0.093 -2.253 1.00 96.56 185 VAL A CA 1
ATOM 1450 C C . VAL A 1 185 ? 6.139 -1.255 -1.383 1.00 96.56 185 VAL A C 1
ATOM 1452 O O . VAL A 1 185 ? 5.309 -1.971 -0.842 1.00 96.56 185 VAL A O 1
ATOM 1455 N N . GLU A 1 186 ? 7.446 -1.420 -1.168 1.00 96.06 186 GLU A N 1
ATOM 1456 C CA . GLU A 1 186 ? 7.969 -2.448 -0.255 1.00 96.06 186 GLU A CA 1
ATOM 1457 C C . GLU A 1 186 ? 7.449 -2.274 1.174 1.00 96.06 186 GLU A C 1
ATOM 1459 O O . GLU A 1 186 ? 7.072 -3.258 1.807 1.00 96.06 186 GLU A O 1
ATOM 1464 N N . ALA A 1 187 ? 7.368 -1.034 1.666 1.00 96.75 187 ALA A N 1
ATOM 1465 C CA . ALA A 1 187 ? 6.769 -0.737 2.965 1.00 96.75 187 ALA A CA 1
ATOM 1466 C C . ALA A 1 187 ? 5.275 -1.096 3.006 1.00 96.75 187 ALA A C 1
ATOM 1468 O O . ALA A 1 187 ? 4.811 -1.692 3.978 1.00 96.75 187 ALA A O 1
ATOM 1469 N N . GLN A 1 188 ? 4.527 -0.787 1.939 1.00 97.75 188 GLN A N 1
ATOM 1470 C CA . GLN A 1 188 ? 3.125 -1.187 1.809 1.00 97.75 188 GLN A CA 1
ATOM 1471 C C . GLN A 1 188 ? 2.974 -2.715 1.800 1.00 97.75 188 GLN A C 1
ATOM 1473 O O . GLN A 1 188 ? 2.127 -3.244 2.510 1.00 97.75 188 GLN A O 1
ATOM 1478 N N . LEU A 1 189 ? 3.801 -3.435 1.036 1.00 97.94 189 LEU A N 1
ATOM 1479 C CA . LEU A 1 189 ? 3.773 -4.897 0.984 1.00 97.94 189 LEU A CA 1
ATOM 1480 C C . LEU A 1 189 ? 4.131 -5.508 2.345 1.00 97.94 189 LEU A C 1
ATOM 1482 O O . LEU A 1 189 ? 3.443 -6.415 2.788 1.00 97.94 189 LEU A O 1
ATOM 1486 N N . ARG A 1 190 ? 5.125 -4.977 3.067 1.00 97.94 190 ARG A N 1
ATOM 1487 C CA . ARG A 1 190 ? 5.450 -5.444 4.427 1.00 97.94 190 ARG A CA 1
ATOM 1488 C C . ARG A 1 190 ? 4.284 -5.248 5.401 1.00 97.94 190 ARG A C 1
ATOM 1490 O O . ARG A 1 190 ? 3.992 -6.129 6.198 1.00 97.94 190 ARG A O 1
ATOM 1497 N N . LEU A 1 191 ? 3.598 -4.109 5.321 1.00 98.44 191 LEU A N 1
ATOM 1498 C CA . LEU A 1 191 ? 2.391 -3.854 6.110 1.00 98.44 191 LEU A CA 1
ATOM 1499 C C . LEU A 1 191 ? 1.261 -4.838 5.779 1.00 98.44 191 LEU A C 1
ATOM 1501 O O . LEU A 1 191 ? 0.586 -5.313 6.688 1.00 98.44 191 LEU A O 1
ATOM 1505 N N . LEU A 1 192 ? 1.057 -5.144 4.493 1.00 98.50 192 LEU A N 1
ATOM 1506 C CA . LEU A 1 192 ? 0.068 -6.132 4.058 1.00 98.50 192 LEU A CA 1
ATOM 1507 C C . LEU A 1 192 ? 0.433 -7.545 4.528 1.00 98.50 192 LEU A C 1
ATOM 1509 O O . LEU A 1 192 ? -0.457 -8.257 4.973 1.00 98.50 192 LEU A O 1
ATOM 1513 N N . GLU A 1 193 ? 1.711 -7.930 4.470 1.00 98.31 193 GLU A N 1
ATOM 1514 C CA . GLU A 1 193 ? 2.223 -9.221 4.957 1.00 98.31 193 GLU A CA 1
ATOM 1515 C C . GLU A 1 193 ? 1.839 -9.453 6.415 1.00 98.31 193 GLU A C 1
ATOM 1517 O O . GLU A 1 193 ? 1.179 -10.441 6.724 1.00 98.31 193 GLU A O 1
ATOM 1522 N N . GLU A 1 194 ? 2.149 -8.495 7.284 1.00 98.38 194 GLU A N 1
ATOM 1523 C CA . GLU A 1 194 ? 1.826 -8.589 8.709 1.00 98.38 194 GLU A CA 1
ATOM 1524 C C . GLU A 1 194 ? 0.318 -8.533 8.975 1.00 98.38 194 GLU A C 1
ATOM 1526 O O . GLU A 1 194 ? -0.197 -9.250 9.832 1.00 98.38 194 GLU A O 1
ATOM 1531 N N . ALA A 1 195 ? -0.419 -7.715 8.220 1.00 98.12 195 ALA A N 1
ATOM 1532 C CA . ALA A 1 195 ? -1.864 -7.607 8.378 1.00 98.12 195 ALA A CA 1
ATOM 1533 C C . ALA A 1 195 ? -2.623 -8.854 7.906 1.00 98.12 195 ALA A C 1
ATOM 1535 O O . ALA A 1 195 ? -3.686 -9.169 8.448 1.00 98.12 195 ALA A O 1
ATOM 1536 N N . LEU A 1 196 ? -2.101 -9.562 6.902 1.00 97.31 196 LEU A N 1
ATOM 1537 C CA . LEU A 1 196 ? -2.717 -10.761 6.335 1.00 97.31 196 LEU A CA 1
ATOM 1538 C C . LEU A 1 196 ? -2.590 -11.989 7.243 1.00 97.31 196 LEU A C 1
ATOM 1540 O O . LEU A 1 196 ? -3.393 -12.912 7.078 1.00 97.31 196 LEU A O 1
ATOM 1544 N N . LEU A 1 197 ? -1.657 -11.976 8.208 1.00 96.69 197 LEU A N 1
ATOM 1545 C CA . LEU A 1 197 ? -1.507 -13.020 9.230 1.00 96.69 197 LEU A CA 1
ATOM 1546 C C . LEU A 1 197 ? -2.747 -13.164 10.119 1.00 96.69 197 LEU A C 1
ATOM 1548 O O . LEU A 1 197 ? -3.019 -14.261 10.605 1.00 96.69 197 LEU A O 1
ATOM 1552 N N . ASP A 1 198 ? -3.501 -12.082 10.330 1.00 95.44 198 ASP A N 1
ATOM 1553 C CA . ASP A 1 198 ? -4.775 -12.143 11.040 1.00 95.44 198 ASP A CA 1
ATOM 1554 C C . ASP A 1 198 ? -5.893 -12.534 10.059 1.00 95.44 198 ASP A C 1
ATOM 1556 O O . ASP A 1 198 ? -6.234 -11.731 9.184 1.00 95.44 198 ASP A O 1
ATOM 1560 N N . PRO A 1 199 ? -6.496 -13.732 10.175 1.00 92.12 199 PRO A N 1
ATOM 1561 C CA . PRO A 1 199 ? -7.530 -14.193 9.251 1.00 92.12 199 PRO A CA 1
ATOM 1562 C C . PRO A 1 199 ? -8.829 -13.378 9.336 1.00 92.12 199 PRO A C 1
ATOM 1564 O O . PRO A 1 199 ? -9.648 -13.454 8.421 1.00 92.12 199 PRO A O 1
ATOM 1567 N N . LEU A 1 200 ? -9.038 -12.594 10.401 1.00 92.12 200 LEU A N 1
ATOM 1568 C CA . LEU A 1 200 ? -10.227 -11.757 10.549 1.00 92.12 200 LEU A CA 1
ATOM 1569 C C . LEU A 1 200 ? -10.166 -10.502 9.676 1.00 92.12 200 LEU A C 1
ATOM 1571 O O . LEU A 1 200 ? -11.216 -9.951 9.342 1.00 92.12 200 LEU A O 1
ATOM 1575 N N . ASN A 1 201 ? -8.974 -10.064 9.263 1.00 95.69 201 ASN A N 1
ATOM 1576 C CA . ASN A 1 201 ? -8.824 -8.904 8.390 1.00 95.69 201 ASN A CA 1
ATOM 1577 C C . ASN A 1 201 ? -9.370 -9.195 6.990 1.00 95.69 201 ASN A C 1
ATOM 1579 O O . ASN A 1 201 ? -8.800 -9.987 6.240 1.00 95.69 201 ASN A O 1
ATOM 1583 N N . ALA A 1 202 ? -10.467 -8.535 6.621 1.00 93.38 202 ALA A N 1
ATOM 1584 C CA . ALA A 1 202 ? -11.115 -8.687 5.316 1.00 93.38 202 ALA A CA 1
ATOM 1585 C C . ALA A 1 202 ? -10.807 -7.522 4.358 1.00 93.38 202 ALA A C 1
ATOM 1587 O O . ALA A 1 202 ? -10.881 -7.675 3.134 1.00 93.38 202 ALA A O 1
ATOM 1588 N N . LYS A 1 203 ? -10.466 -6.351 4.912 1.00 95.25 203 LYS A N 1
ATOM 1589 C CA . LYS A 1 203 ? -10.164 -5.120 4.171 1.00 95.25 203 LYS A CA 1
ATOM 1590 C C . LYS A 1 203 ? -8.889 -4.475 4.695 1.00 95.25 203 LYS A C 1
ATOM 1592 O O . LYS A 1 203 ? -8.678 -4.447 5.902 1.00 95.25 203 LYS A O 1
ATOM 1597 N N . PHE A 1 204 ? -8.086 -3.915 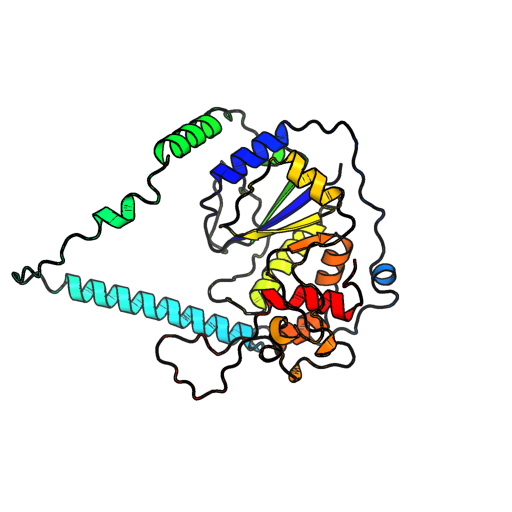3.797 1.00 98.19 204 PHE A N 1
ATOM 1598 C CA . PHE A 1 204 ? -6.769 -3.344 4.096 1.00 98.19 204 PHE A CA 1
ATOM 1599 C C . PHE A 1 204 ? -6.720 -1.905 3.599 1.00 98.19 204 PHE A C 1
ATOM 1601 O O . PHE A 1 204 ? -6.784 -1.676 2.395 1.00 98.19 204 PHE A O 1
ATOM 1608 N N . VAL A 1 205 ? -6.644 -0.937 4.509 1.00 98.25 205 VAL A N 1
ATOM 1609 C CA . VAL A 1 205 ? -6.730 0.497 4.204 1.00 98.25 205 VAL A CA 1
ATOM 1610 C C . VAL A 1 205 ? -5.380 1.157 4.432 1.00 98.25 205 VAL A C 1
ATOM 1612 O O . VAL A 1 205 ? -4.906 1.223 5.565 1.00 98.25 205 VAL A O 1
ATOM 1615 N N . MET A 1 206 ? -4.790 1.678 3.357 1.00 97.88 206 MET A N 1
ATOM 1616 C CA . MET A 1 206 ? -3.505 2.372 3.396 1.00 97.88 206 MET A CA 1
ATOM 1617 C C . MET A 1 206 ? -3.656 3.821 3.866 1.00 97.88 206 MET A C 1
ATOM 1619 O O . MET A 1 206 ? -4.436 4.578 3.286 1.00 97.88 206 MET A O 1
ATOM 1623 N N . LEU A 1 207 ? -2.883 4.207 4.885 1.00 97.06 207 LEU A N 1
ATOM 1624 C CA . LEU A 1 207 ? -2.938 5.506 5.564 1.00 97.06 207 LEU A CA 1
ATOM 1625 C C . LEU A 1 207 ? -1.532 6.086 5.793 1.00 97.06 207 LEU A C 1
ATOM 1627 O O . LEU A 1 207 ? -0.540 5.358 5.822 1.00 97.06 207 LEU A O 1
ATOM 1631 N N . SER A 1 208 ? -1.449 7.400 5.998 1.00 94.50 208 SER A N 1
ATOM 1632 C CA . SER A 1 208 ? -0.245 8.098 6.481 1.00 94.50 208 SER A CA 1
ATOM 1633 C C . SER A 1 208 ? -0.379 8.544 7.935 1.00 94.50 208 SER A C 1
ATOM 1635 O O . SER A 1 208 ? -1.478 8.618 8.487 1.00 94.50 208 SER A O 1
ATOM 1637 N N . ASP A 1 209 ? 0.741 8.981 8.505 1.00 92.00 209 ASP A N 1
ATOM 1638 C CA . ASP A 1 209 ? 0.805 9.776 9.740 1.00 92.00 209 ASP A CA 1
ATOM 1639 C C . ASP A 1 209 ? 0.020 11.107 9.701 1.00 92.00 209 ASP A C 1
ATOM 1641 O O . ASP A 1 209 ? -0.276 11.680 10.751 1.00 92.00 209 ASP A O 1
ATOM 1645 N N . SER A 1 210 ? -0.361 11.578 8.511 1.00 92.31 210 SER A N 1
ATOM 1646 C CA . SER A 1 210 ? -1.180 12.776 8.289 1.00 92.31 210 SER A CA 1
ATOM 1647 C C . SER A 1 210 ? -2.658 12.498 7.985 1.00 92.31 210 SER A C 1
ATOM 1649 O O . SER A 1 210 ? -3.429 13.441 7.803 1.00 92.31 210 SER A O 1
ATOM 1651 N N . THR A 1 211 ? -3.080 11.232 7.915 1.00 94.81 211 THR A N 1
ATOM 1652 C CA . THR A 1 211 ? -4.473 10.891 7.595 1.00 94.81 211 THR A CA 1
ATOM 1653 C C . THR A 1 211 ? -5.369 10.986 8.830 1.00 94.81 211 THR A C 1
ATOM 1655 O O . THR A 1 211 ? -4.990 10.540 9.914 1.00 94.81 211 THR A O 1
ATOM 1658 N N . ILE A 1 212 ? -6.583 11.520 8.656 1.00 94.75 212 ILE A N 1
ATOM 1659 C CA . ILE A 1 212 ? -7.612 11.596 9.701 1.00 94.75 212 ILE A CA 1
ATOM 1660 C C . ILE A 1 212 ? -8.921 10.946 9.240 1.00 94.75 212 ILE A C 1
ATOM 1662 O O . ILE A 1 212 ? -9.307 11.108 8.077 1.00 94.75 212 ILE A O 1
ATOM 1666 N N . PRO A 1 213 ? -9.643 10.243 10.127 1.00 94.50 213 PRO A N 1
ATOM 1667 C CA . PRO A 1 213 ? -11.008 9.828 9.847 1.00 94.50 213 PRO A CA 1
ATOM 1668 C C . PRO A 1 213 ? -11.945 11.045 9.903 1.00 94.50 213 PRO A C 1
ATOM 1670 O O . PRO A 1 213 ? -11.922 11.816 10.858 1.00 94.50 213 PRO A O 1
ATOM 1673 N N . VAL A 1 214 ? -12.796 11.204 8.886 1.00 94.75 214 VAL A N 1
ATOM 1674 C CA . VAL A 1 214 ? -13.790 12.301 8.797 1.00 94.75 214 VAL A CA 1
ATOM 1675 C C . VAL A 1 214 ? -15.239 11.823 8.960 1.00 94.75 214 VAL A C 1
ATOM 1677 O O . VAL A 1 214 ? -16.179 12.613 8.917 1.00 94.75 214 VAL A O 1
ATOM 1680 N N . HIS A 1 215 ? -15.431 10.519 9.159 1.00 93.50 215 HIS A N 1
ATOM 1681 C CA . HIS A 1 215 ? -16.725 9.885 9.395 1.00 93.50 215 HIS A CA 1
ATOM 1682 C C . HIS A 1 215 ? -16.665 9.006 10.644 1.00 93.50 215 HIS A C 1
ATOM 1684 O O . HIS A 1 215 ? -15.592 8.568 11.058 1.00 93.50 215 HIS A O 1
ATOM 1690 N N . ARG A 1 216 ? -17.836 8.735 11.230 1.00 90.44 216 ARG A N 1
ATOM 1691 C CA . ARG A 1 216 ? -17.964 7.859 12.401 1.00 90.44 216 ARG A CA 1
ATOM 1692 C C . ARG A 1 216 ? -17.470 6.432 12.095 1.00 90.44 216 ARG A C 1
ATOM 1694 O O . ARG A 1 216 ? -17.671 5.968 10.966 1.00 90.44 216 ARG A O 1
ATOM 1701 N N . PRO A 1 217 ? -16.872 5.727 13.071 1.00 93.94 217 PRO A N 1
ATOM 1702 C CA . PRO A 1 217 ? -16.266 4.411 12.859 1.00 93.94 217 PRO A CA 1
ATOM 1703 C C . PRO A 1 217 ? -17.235 3.364 12.316 1.00 93.94 217 PRO A C 1
ATOM 1705 O O . PRO A 1 217 ? -16.868 2.618 11.416 1.00 93.94 217 PRO A O 1
ATOM 1708 N N . GLU A 1 218 ? -18.483 3.347 12.779 1.00 86.50 218 GLU A N 1
ATOM 1709 C CA . GLU A 1 218 ? -19.516 2.436 12.291 1.00 86.50 218 GLU A CA 1
ATOM 1710 C C . GLU A 1 218 ? -19.840 2.664 10.808 1.00 86.50 218 GLU A C 1
ATOM 1712 O O . GLU A 1 218 ? -20.038 1.704 10.072 1.00 86.50 218 GLU A O 1
ATOM 1717 N N . ILE A 1 219 ? -19.825 3.915 10.335 1.00 89.25 219 ILE A N 1
ATOM 1718 C CA . ILE A 1 219 ? -20.075 4.235 8.923 1.00 89.25 219 ILE A CA 1
ATOM 1719 C C . ILE A 1 219 ? -18.892 3.790 8.067 1.00 89.25 219 ILE A C 1
ATOM 1721 O O . ILE A 1 219 ? -19.087 3.166 7.027 1.00 89.25 219 ILE A O 1
ATOM 1725 N N . VAL A 1 220 ? -17.669 4.088 8.515 1.00 92.75 220 VAL A N 1
ATOM 1726 C CA . VAL A 1 220 ? -16.433 3.684 7.829 1.00 92.75 220 VAL A CA 1
ATOM 1727 C C . VAL A 1 220 ? -16.360 2.162 7.721 1.00 92.75 220 VAL A C 1
ATOM 1729 O O . VAL A 1 220 ? -16.159 1.632 6.631 1.00 92.75 220 VAL A O 1
ATOM 1732 N N . TYR A 1 221 ? -16.572 1.464 8.837 1.00 91.88 221 TYR A N 1
ATOM 1733 C CA . TYR A 1 221 ? -16.531 0.010 8.905 1.00 91.88 221 TYR A CA 1
ATOM 1734 C C . TYR A 1 221 ? -17.597 -0.631 8.011 1.00 91.88 221 TYR A C 1
ATOM 1736 O O . TYR A 1 221 ? -17.260 -1.442 7.150 1.00 91.88 221 TYR A O 1
ATOM 1744 N N . LEU A 1 222 ? -18.869 -0.228 8.147 1.00 86.81 222 LEU A N 1
ATOM 1745 C CA . LEU A 1 222 ? -19.957 -0.795 7.346 1.00 86.81 222 LEU A CA 1
ATOM 1746 C C . LEU A 1 222 ? -19.728 -0.564 5.852 1.00 86.81 222 LEU A C 1
ATOM 1748 O O . LEU A 1 222 ? -19.887 -1.500 5.073 1.00 86.81 222 LEU A O 1
ATOM 1752 N N . GLN A 1 223 ? -19.299 0.636 5.457 1.00 88.94 223 GLN A N 1
ATOM 1753 C CA . GLN A 1 223 ? -19.022 0.950 4.058 1.00 88.94 223 GLN A CA 1
ATOM 1754 C C . GLN A 1 223 ? -17.881 0.102 3.484 1.00 88.94 223 GLN A C 1
ATOM 1756 O O . GLN A 1 223 ? -17.944 -0.294 2.325 1.00 88.94 223 GLN A O 1
ATOM 1761 N N . LEU A 1 224 ? -16.828 -0.158 4.265 1.00 91.00 224 LEU A N 1
ATOM 1762 C CA . LEU A 1 224 ? -15.687 -0.953 3.810 1.00 91.00 224 LEU A CA 1
ATOM 1763 C C . LEU A 1 224 ? -16.017 -2.441 3.721 1.00 91.00 224 LEU A C 1
ATOM 1765 O O . LEU A 1 224 ? -15.626 -3.076 2.747 1.00 91.00 224 LEU A O 1
ATOM 1769 N N . ILE A 1 225 ? -16.724 -2.990 4.711 1.00 85.94 225 ILE A N 1
ATOM 1770 C CA . ILE A 1 225 ? -17.054 -4.419 4.749 1.00 85.94 225 ILE A CA 1
ATOM 1771 C C . ILE A 1 225 ? -18.130 -4.793 3.718 1.00 85.94 225 ILE A C 1
ATOM 1773 O O . ILE A 1 225 ? -18.052 -5.880 3.156 1.00 85.94 225 ILE A O 1
ATOM 1777 N N . HIS A 1 226 ? -19.091 -3.908 3.421 1.00 82.88 226 HIS A N 1
ATOM 1778 C CA . HIS A 1 226 ? -20.131 -4.172 2.408 1.00 82.88 226 HIS A CA 1
ATOM 1779 C C . HIS A 1 226 ? -19.681 -3.909 0.969 1.00 82.88 226 HIS A C 1
ATOM 1781 O O . HIS A 1 226 ? -20.359 -4.327 0.035 1.00 82.88 226 HIS A O 1
ATOM 1787 N N . GLU A 1 227 ? -18.577 -3.191 0.773 1.00 86.25 227 GLU A N 1
ATOM 1788 C CA . GLU A 1 227 ? -18.000 -3.007 -0.553 1.00 86.25 227 GLU A CA 1
ATOM 1789 C C . GLU A 1 227 ? -17.459 -4.354 -1.044 1.00 86.25 227 GLU A C 1
ATOM 1791 O O . GLU A 1 227 ? -16.539 -4.914 -0.448 1.00 86.25 227 GLU A O 1
ATOM 1796 N N . ASP A 1 228 ? -17.993 -4.874 -2.143 1.00 85.69 228 AS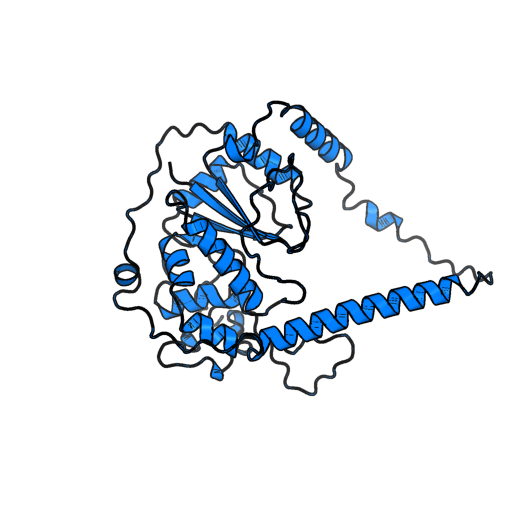P A N 1
ATOM 1797 C CA . ASP A 1 228 ? -17.522 -6.117 -2.747 1.00 85.69 228 ASP A CA 1
ATOM 1798 C C . ASP A 1 228 ? -16.239 -5.908 -3.553 1.00 85.69 228 ASP A C 1
ATOM 1800 O O . ASP A 1 228 ? -15.629 -6.890 -3.960 1.00 85.69 228 ASP A O 1
ATOM 1804 N N . LYS A 1 229 ? -15.779 -4.660 -3.726 1.00 90.06 229 LYS A N 1
ATOM 1805 C CA . LYS A 1 229 ? -14.586 -4.317 -4.509 1.00 90.06 229 LYS A CA 1
ATOM 1806 C C . LYS A 1 229 ? -13.395 -3.787 -3.720 1.00 90.06 229 LYS A C 1
ATOM 1808 O O . LYS A 1 229 ? -13.486 -3.413 -2.545 1.00 90.06 229 LYS A O 1
ATOM 1813 N N . SER A 1 230 ? -12.238 -3.748 -4.376 1.00 93.00 230 SER A N 1
ATOM 1814 C CA . SER A 1 230 ? -11.144 -2.872 -3.943 1.00 93.00 230 SER A CA 1
ATOM 1815 C C . SER A 1 230 ? -11.422 -1.430 -4.376 1.00 93.00 230 SER A C 1
ATOM 1817 O O . SER A 1 230 ? -11.895 -1.173 -5.480 1.00 93.00 230 SER A O 1
ATOM 1819 N N . ARG A 1 231 ? -11.082 -0.453 -3.530 1.00 91.06 231 ARG A N 1
ATOM 1820 C CA . ARG A 1 231 ? -11.153 0.975 -3.869 1.00 91.06 231 ARG A CA 1
ATOM 1821 C C . ARG A 1 231 ? -9.770 1.527 -4.137 1.00 91.06 231 ARG A C 1
ATOM 1823 O O . ARG A 1 231 ? -8.971 1.740 -3.225 1.00 91.06 231 ARG A O 1
ATOM 1830 N N . ILE A 1 232 ? -9.519 1.784 -5.410 1.00 89.19 232 ILE A N 1
ATOM 1831 C CA . ILE A 1 232 ? -8.291 2.381 -5.917 1.00 89.19 232 ILE A CA 1
ATOM 1832 C C . ILE A 1 232 ? -8.708 3.492 -6.880 1.00 89.19 232 ILE A C 1
ATOM 1834 O O . ILE A 1 232 ? -9.643 3.322 -7.662 1.00 89.19 232 ILE A O 1
ATOM 1838 N N . ASN A 1 233 ? -8.034 4.641 -6.843 1.00 84.06 233 ASN A N 1
ATOM 1839 C CA . ASN A 1 233 ? -8.347 5.775 -7.714 1.00 84.06 233 ASN A CA 1
ATOM 1840 C C . ASN A 1 233 ? -7.749 5.586 -9.123 1.00 84.06 233 ASN A C 1
ATOM 1842 O O . ASN A 1 233 ? -6.986 6.422 -9.600 1.00 84.06 233 ASN A O 1
ATOM 1846 N N . ALA A 1 234 ? -8.053 4.457 -9.765 1.00 75.56 234 ALA A N 1
ATOM 1847 C CA . ALA A 1 234 ? -7.432 4.010 -11.011 1.00 75.56 234 ALA A CA 1
ATOM 1848 C C . ALA A 1 234 ? -8.460 3.675 -12.096 1.00 75.56 234 ALA A C 1
ATOM 1850 O O . ALA A 1 234 ? -8.449 2.583 -12.661 1.00 75.56 234 ALA A O 1
ATOM 1851 N N . CYS A 1 235 ? -9.350 4.616 -12.412 1.00 65.31 235 CYS A N 1
ATOM 1852 C CA . CYS A 1 235 ? -10.285 4.429 -13.518 1.00 65.31 235 CYS A CA 1
ATOM 1853 C C . CYS A 1 235 ? -9.531 4.201 -14.837 1.00 65.31 235 CYS A C 1
ATOM 1855 O O . CYS A 1 235 ? -8.560 4.904 -15.140 1.00 65.31 235 CYS A O 1
ATOM 1857 N N . GLN A 1 236 ? -10.014 3.258 -15.651 1.00 61.16 236 GLN A N 1
ATOM 1858 C CA . GLN A 1 236 ? -9.516 3.076 -17.010 1.00 61.16 236 GLN A CA 1
ATOM 1859 C C . GLN A 1 236 ? -9.699 4.392 -17.772 1.00 61.16 236 GLN A C 1
ATOM 1861 O O . GLN A 1 236 ? -10.815 4.892 -17.934 1.00 61.16 236 GLN A O 1
ATOM 1866 N N . ALA A 1 237 ? -8.590 4.989 -18.203 1.00 62.66 237 ALA A N 1
ATOM 1867 C CA . ALA A 1 237 ? -8.655 6.219 -18.968 1.00 62.66 237 ALA A CA 1
ATOM 1868 C C . ALA A 1 237 ? -9.325 5.926 -20.314 1.00 62.66 237 ALA A C 1
ATOM 1870 O O . ALA A 1 237 ? -8.860 5.065 -21.064 1.00 62.66 237 ALA A O 1
ATOM 1871 N N . LYS A 1 238 ? -10.391 6.668 -20.638 1.00 66.56 238 LYS A N 1
ATOM 1872 C CA . LYS A 1 238 ? -10.904 6.720 -22.014 1.00 66.56 238 LYS A CA 1
ATOM 1873 C C . LYS A 1 238 ? -9.774 7.170 -22.941 1.00 66.56 238 LYS A C 1
ATOM 1875 O O . LYS A 1 238 ? -8.857 7.863 -22.498 1.00 66.56 238 LYS A O 1
ATOM 1880 N N . ASP A 1 239 ? -9.844 6.847 -24.230 1.00 65.31 239 ASP A N 1
ATOM 1881 C CA . ASP A 1 239 ? -8.785 7.227 -25.178 1.00 65.31 239 ASP A CA 1
ATOM 1882 C C . ASP A 1 239 ? -8.484 8.735 -25.174 1.00 65.31 239 ASP A C 1
ATOM 1884 O O . ASP A 1 239 ? -7.324 9.139 -25.243 1.00 65.31 239 ASP A O 1
ATOM 1888 N N . THR A 1 240 ? -9.508 9.566 -24.967 1.00 60.38 240 THR A N 1
ATOM 1889 C CA . THR A 1 240 ? -9.398 11.029 -24.834 1.00 60.38 240 THR A CA 1
ATOM 1890 C C . THR A 1 240 ? -8.726 11.497 -23.534 1.00 60.38 240 THR A C 1
ATOM 1892 O O . THR A 1 240 ? -8.312 12.649 -23.420 1.00 60.38 240 THR A O 1
ATOM 1895 N N . GLU A 1 241 ? -8.587 10.615 -22.548 1.00 69.75 241 GLU A N 1
ATOM 1896 C CA . GLU A 1 241 ? -8.064 10.890 -21.209 1.00 69.75 241 GLU A CA 1
ATOM 1897 C C . GLU A 1 241 ? -6.778 10.113 -20.914 1.00 69.75 241 GLU A C 1
ATOM 1899 O O . GLU A 1 241 ? -6.293 10.131 -19.785 1.00 69.75 241 GLU A O 1
ATOM 1904 N N . ARG A 1 242 ? -6.181 9.455 -21.917 1.00 67.06 242 ARG A N 1
ATOM 1905 C CA . ARG A 1 242 ? -4.971 8.628 -21.767 1.00 67.06 242 ARG A CA 1
ATOM 1906 C C . ARG A 1 242 ? -3.790 9.395 -21.153 1.00 67.06 242 ARG A C 1
ATOM 1908 O O . ARG A 1 242 ? -2.937 8.801 -20.498 1.00 67.06 242 ARG A O 1
ATOM 1915 N N . TRP A 1 243 ? -3.773 10.724 -21.287 1.00 69.88 243 TRP A N 1
ATOM 1916 C CA . TRP A 1 243 ? -2.830 11.612 -20.600 1.00 69.88 243 TRP A CA 1
ATOM 1917 C C . TRP A 1 243 ? -2.891 11.490 -19.067 1.00 69.88 243 TRP A C 1
ATOM 1919 O O . TRP A 1 243 ? -1.861 11.637 -18.415 1.00 69.88 243 TRP A O 1
ATOM 1929 N N . ARG A 1 244 ? -4.051 11.152 -18.479 1.00 69.75 244 ARG A N 1
ATOM 1930 C CA . ARG A 1 244 ? -4.218 10.948 -17.029 1.00 69.75 244 ARG A CA 1
ATOM 1931 C C . ARG A 1 244 ? -3.388 9.787 -16.500 1.00 69.75 244 ARG A C 1
ATOM 1933 O O . ARG A 1 244 ? -3.016 9.807 -15.331 1.00 69.75 244 ARG A O 1
ATOM 1940 N N . LEU A 1 245 ? -3.047 8.819 -17.353 1.00 78.12 245 LEU A N 1
ATOM 1941 C CA . LEU A 1 245 ? -2.168 7.705 -16.996 1.00 78.12 245 LEU A CA 1
ATOM 1942 C C . LEU A 1 245 ? -0.701 8.138 -16.854 1.00 78.12 245 LEU A C 1
ATOM 1944 O O . LEU A 1 245 ? 0.115 7.352 -16.381 1.00 78.12 245 LEU A O 1
ATOM 1948 N N . ASN A 1 246 ? -0.348 9.372 -17.242 1.00 80.56 246 ASN A N 1
ATOM 1949 C CA . ASN A 1 246 ? 1.028 9.863 -17.302 1.00 80.56 246 ASN A CA 1
ATOM 1950 C C . ASN A 1 246 ? 1.958 8.869 -18.028 1.00 80.56 246 ASN A C 1
ATOM 1952 O O . ASN A 1 246 ? 2.924 8.387 -17.432 1.00 80.56 246 ASN A O 1
ATOM 1956 N N . PRO A 1 247 ? 1.686 8.528 -19.303 1.00 84.00 247 PRO A N 1
ATOM 1957 C CA . PRO A 1 247 ? 2.446 7.509 -20.032 1.00 84.00 247 PRO A CA 1
ATOM 1958 C C . PRO A 1 247 ? 3.939 7.845 -20.161 1.00 84.00 247 PRO A C 1
ATOM 1960 O O . PRO A 1 247 ? 4.748 6.954 -20.371 1.00 84.00 247 PRO A O 1
ATOM 1963 N N . GLN A 1 248 ? 4.335 9.108 -19.978 1.00 83.50 248 GLN A N 1
ATOM 1964 C CA . GLN A 1 248 ? 5.742 9.516 -19.933 1.00 83.50 248 GLN A CA 1
ATOM 1965 C C . GLN A 1 248 ? 6.498 8.953 -18.713 1.00 83.50 248 GLN A C 1
ATOM 1967 O O . GLN A 1 248 ? 7.727 8.964 -18.709 1.00 83.50 248 GLN A O 1
ATOM 1972 N N . ARG A 1 249 ? 5.783 8.484 -17.679 1.00 88.31 249 ARG A N 1
ATOM 1973 C CA . ARG A 1 249 ? 6.359 7.830 -16.491 1.00 88.31 249 ARG A CA 1
ATOM 1974 C C . ARG A 1 249 ? 6.617 6.335 -16.696 1.00 88.31 249 ARG A C 1
ATOM 1976 O O . ARG A 1 249 ? 7.346 5.740 -15.908 1.00 88.31 249 ARG A O 1
ATOM 1983 N N . TRP A 1 250 ? 6.039 5.736 -17.737 1.00 91.06 250 TRP A N 1
ATOM 1984 C CA . TRP A 1 250 ? 6.305 4.350 -18.107 1.00 91.06 250 TRP A CA 1
ATOM 1985 C C . TRP A 1 250 ? 7.717 4.217 -18.692 1.00 91.06 250 TRP A C 1
ATOM 1987 O O . TRP A 1 250 ? 8.093 4.943 -19.615 1.00 91.06 250 TRP A O 1
ATOM 1997 N N . ASP A 1 251 ? 8.490 3.254 -18.191 1.00 91.06 251 ASP A N 1
ATOM 1998 C CA . ASP A 1 251 ? 9.757 2.849 -18.798 1.00 91.06 251 ASP A CA 1
ATOM 1999 C C . ASP A 1 251 ? 9.538 1.628 -19.692 1.00 91.06 251 ASP A C 1
ATOM 2001 O O . ASP A 1 251 ? 9.094 0.579 -19.229 1.00 91.06 251 ASP A O 1
ATOM 2005 N N . GLY A 1 252 ? 9.924 1.731 -20.966 1.00 92.69 252 GLY A N 1
ATOM 2006 C CA . GLY A 1 252 ? 9.878 0.617 -21.912 1.00 92.69 252 GLY A CA 1
ATOM 2007 C C . GLY A 1 252 ? 10.636 -0.630 -21.444 1.00 92.69 252 GLY A C 1
ATOM 2008 O O . GLY A 1 252 ? 10.268 -1.727 -21.851 1.00 92.69 252 GLY A O 1
ATOM 2009 N N . LYS A 1 253 ? 11.630 -0.490 -20.553 1.00 94.00 253 LYS A N 1
ATOM 2010 C CA . LYS A 1 253 ? 12.348 -1.625 -19.946 1.00 94.00 253 LYS A CA 1
ATOM 2011 C C . LYS A 1 253 ? 11.485 -2.483 -19.012 1.00 94.00 253 LYS A C 1
ATOM 2013 O O . LYS A 1 253 ? 11.814 -3.643 -18.806 1.00 94.00 253 LYS A O 1
ATOM 2018 N N . MET A 1 254 ? 10.372 -1.951 -18.494 1.00 95.81 254 MET A N 1
ATOM 2019 C CA . MET A 1 254 ? 9.406 -2.744 -17.720 1.00 95.81 254 MET A CA 1
ATOM 2020 C C . MET A 1 254 ? 8.620 -3.730 -18.588 1.00 95.81 254 MET A C 1
ATOM 2022 O O . MET A 1 254 ? 7.981 -4.630 -18.046 1.00 95.81 254 MET A O 1
ATOM 2026 N N . LYS A 1 255 ? 8.643 -3.584 -19.920 1.00 97.62 255 LYS A N 1
ATOM 2027 C CA . LYS A 1 255 ? 7.871 -4.447 -20.813 1.00 97.62 255 LYS A CA 1
ATOM 2028 C C . LYS A 1 255 ? 8.355 -5.901 -20.735 1.00 97.62 255 LYS A C 1
ATOM 2030 O O . LYS A 1 255 ? 9.527 -6.173 -20.971 1.00 97.62 255 LYS A O 1
ATOM 2035 N N . THR A 1 256 ? 7.422 -6.815 -20.498 1.00 97.81 256 THR A N 1
ATOM 2036 C CA . THR A 1 256 ? 7.577 -8.273 -20.625 1.00 97.81 256 THR A CA 1
ATOM 2037 C C . THR A 1 256 ? 6.375 -8.845 -21.379 1.00 97.81 256 THR A C 1
ATOM 2039 O O . THR A 1 256 ? 5.467 -8.100 -21.761 1.00 97.81 256 THR A O 1
ATOM 2042 N N . ASP A 1 257 ? 6.329 -10.165 -21.555 1.00 97.12 257 ASP A N 1
ATOM 2043 C CA . ASP A 1 257 ? 5.141 -10.850 -22.082 1.00 97.12 257 ASP A CA 1
ATOM 2044 C C . ASP A 1 257 ? 3.922 -10.716 -21.148 1.00 97.12 257 ASP A C 1
ATOM 2046 O O . ASP A 1 257 ? 2.782 -10.816 -21.594 1.00 97.12 257 ASP A O 1
ATOM 2050 N N . TYR A 1 258 ? 4.149 -10.399 -19.867 1.00 97.38 258 TYR A N 1
ATOM 2051 C CA . TYR A 1 258 ? 3.117 -10.309 -18.829 1.00 97.38 258 TYR A CA 1
ATOM 2052 C C . TYR A 1 258 ? 2.831 -8.873 -18.358 1.00 97.38 258 TYR A C 1
ATOM 2054 O O . TYR A 1 258 ? 1.827 -8.620 -17.686 1.00 97.38 258 TYR A O 1
ATOM 2062 N N . LEU A 1 259 ? 3.694 -7.912 -18.697 1.00 97.81 259 LEU A N 1
ATOM 2063 C CA . LEU A 1 259 ? 3.572 -6.512 -18.300 1.00 97.81 259 LEU A CA 1
ATOM 2064 C C . LEU A 1 259 ? 3.806 -5.592 -19.500 1.00 97.81 259 LEU A C 1
ATOM 2066 O O . LEU A 1 259 ? 4.877 -5.577 -20.097 1.00 97.81 259 LEU A O 1
ATOM 2070 N N . ASN A 1 260 ? 2.810 -4.783 -19.848 1.00 95.62 260 ASN A N 1
ATOM 2071 C CA . ASN A 1 260 ? 2.859 -3.890 -21.002 1.00 95.62 260 ASN A CA 1
ATOM 2072 C C . ASN A 1 260 ? 2.275 -2.510 -20.656 1.00 95.62 260 ASN A C 1
ATOM 2074 O O . ASN A 1 260 ? 1.621 -2.329 -19.630 1.00 95.62 260 ASN A O 1
ATOM 2078 N N . ILE A 1 261 ? 2.473 -1.533 -21.544 1.00 92.31 261 ILE A N 1
ATOM 2079 C CA . ILE A 1 261 ? 1.965 -0.170 -21.334 1.00 92.31 261 ILE A CA 1
ATOM 2080 C C . ILE A 1 261 ? 0.428 -0.099 -21.284 1.00 92.31 261 ILE A C 1
ATOM 2082 O O . ILE A 1 261 ? -0.113 0.803 -20.655 1.00 92.31 261 ILE A O 1
ATOM 2086 N N . SER A 1 262 ? -0.300 -1.041 -21.896 1.00 90.75 262 SER A N 1
ATOM 2087 C CA . SER A 1 262 ? -1.766 -1.102 -21.769 1.00 90.75 262 SER A CA 1
ATOM 2088 C C . SER A 1 262 ? -2.234 -1.524 -20.376 1.00 90.75 262 SER A C 1
ATOM 2090 O O . SER A 1 262 ? -3.364 -1.202 -20.016 1.00 90.75 262 SER A O 1
ATOM 2092 N N . HIS A 1 263 ? -1.381 -2.157 -19.566 1.00 93.12 263 HIS A N 1
ATOM 2093 C CA . HIS A 1 263 ? -1.645 -2.411 -18.146 1.00 93.12 263 HIS A CA 1
ATOM 2094 C C . HIS A 1 263 ? -1.334 -1.192 -17.266 1.00 93.12 263 HIS A C 1
ATOM 2096 O O . HIS A 1 263 ? -1.751 -1.157 -16.117 1.00 93.12 263 HIS A O 1
ATOM 2102 N N . TRP A 1 264 ? -0.613 -0.185 -17.772 1.00 92.69 264 TRP A N 1
ATOM 2103 C CA . TRP A 1 264 ? -0.191 0.960 -16.967 1.00 92.69 264 TRP A CA 1
ATOM 2104 C C . TRP A 1 264 ? -1.393 1.749 -16.446 1.00 92.69 264 TRP A C 1
ATOM 2106 O O . TRP A 1 264 ? -2.222 2.245 -17.218 1.00 92.69 264 TRP A O 1
ATOM 2116 N N . ARG A 1 265 ? -1.483 1.885 -15.125 1.00 90.81 265 ARG A N 1
ATOM 2117 C CA . ARG A 1 265 ? -2.529 2.651 -14.446 1.00 90.81 265 ARG A CA 1
ATOM 2118 C C . ARG A 1 265 ? -1.923 3.629 -13.465 1.00 90.81 265 ARG A C 1
ATOM 2120 O O . ARG A 1 265 ? -0.869 3.364 -12.903 1.00 90.81 265 ARG A O 1
ATOM 2127 N N . LYS A 1 266 ? -2.599 4.759 -13.270 1.00 88.56 266 LYS A N 1
ATOM 2128 C CA . LYS A 1 266 ? -2.252 5.775 -12.275 1.00 88.56 266 LYS A CA 1
ATOM 2129 C C . LYS A 1 266 ? -3.344 5.823 -11.215 1.00 88.56 266 LYS A C 1
ATOM 2131 O O . LYS A 1 266 ? -4.514 5.869 -11.576 1.00 88.56 266 LYS A O 1
ATOM 2136 N N . SER A 1 267 ? -2.940 5.874 -9.953 1.00 89.50 267 SER A N 1
ATOM 2137 C CA . SER A 1 267 ? -3.785 6.061 -8.777 1.00 89.50 267 SER A CA 1
ATOM 2138 C C . SER A 1 267 ? -3.156 7.050 -7.794 1.00 89.50 267 SER A C 1
ATOM 2140 O O . SER A 1 267 ? -2.042 7.525 -7.995 1.00 89.50 267 SER A O 1
ATOM 2142 N N . SER A 1 268 ? -3.869 7.350 -6.709 1.00 87.88 268 SER A N 1
ATOM 2143 C CA . SER A 1 268 ? -3.235 7.689 -5.434 1.00 87.88 268 SER A CA 1
ATOM 2144 C C . SER A 1 268 ? -2.595 6.451 -4.803 1.00 87.88 268 SER A C 1
ATOM 2146 O O . SER A 1 268 ? -3.081 5.335 -5.001 1.00 87.88 268 SER A O 1
ATOM 2148 N N . PHE A 1 269 ? -1.573 6.664 -3.972 1.00 90.81 269 PHE A N 1
ATOM 2149 C CA . PHE A 1 269 ? -1.029 5.620 -3.100 1.00 90.81 269 PHE A CA 1
ATOM 2150 C C . PHE A 1 269 ? -2.062 5.107 -2.084 1.00 90.81 269 PHE A C 1
ATOM 2152 O O . PHE A 1 269 ? -2.062 3.935 -1.725 1.00 90.81 269 PHE A O 1
ATOM 2159 N N . TRP A 1 270 ? -2.994 5.966 -1.665 1.00 93.81 270 TRP A N 1
ATOM 2160 C CA . TRP A 1 270 ? -4.082 5.619 -0.749 1.00 93.81 270 TRP A CA 1
ATOM 2161 C C . TRP A 1 270 ? -5.113 4.729 -1.443 1.00 93.81 270 TRP A C 1
ATOM 2163 O O . TRP A 1 270 ? -5.664 5.111 -2.481 1.00 93.81 270 TRP A O 1
ATOM 2173 N N . ASN A 1 271 ? -5.347 3.549 -0.873 1.00 94.62 271 ASN A N 1
ATOM 2174 C CA . ASN A 1 271 ? -6.240 2.520 -1.396 1.00 94.62 271 ASN A CA 1
ATOM 2175 C C . ASN A 1 271 ? -6.882 1.721 -0.251 1.00 94.62 271 ASN A C 1
ATOM 2177 O O . ASN A 1 271 ? -6.377 1.718 0.874 1.00 94.62 271 ASN A O 1
ATOM 2181 N N . ALA A 1 272 ? -7.993 1.051 -0.559 1.00 96.25 272 ALA A N 1
ATOM 2182 C CA . ALA A 1 272 ? -8.583 0.022 0.286 1.00 96.25 272 ALA A CA 1
ATOM 2183 C C . ALA A 1 272 ? -8.680 -1.283 -0.511 1.00 96.25 272 ALA A C 1
ATOM 2185 O O . ALA A 1 272 ? -9.402 -1.341 -1.506 1.00 96.25 272 ALA A O 1
ATOM 2186 N N . LEU A 1 273 ? -7.954 -2.317 -0.097 1.00 96.88 273 LEU A N 1
ATOM 2187 C CA . LEU A 1 273 ? -7.926 -3.605 -0.784 1.00 96.88 273 LEU A CA 1
ATOM 2188 C C . LEU A 1 273 ? -8.823 -4.625 -0.093 1.00 96.88 273 LEU A C 1
ATOM 2190 O O . LEU A 1 273 ? -8.922 -4.646 1.134 1.00 96.88 273 LEU A O 1
ATOM 2194 N N . ARG A 1 274 ? -9.439 -5.503 -0.884 1.00 94.81 274 ARG A N 1
ATOM 2195 C CA . ARG A 1 274 ? -9.870 -6.814 -0.394 1.00 94.81 274 ARG A CA 1
ATOM 2196 C C . ARG A 1 274 ? -8.667 -7.701 -0.067 1.00 94.81 274 ARG A C 1
ATOM 2198 O O . ARG A 1 274 ? -7.569 -7.480 -0.578 1.00 94.81 274 ARG A O 1
ATOM 2205 N N . ARG A 1 275 ? -8.910 -8.725 0.754 1.00 95.62 275 ARG A N 1
ATOM 2206 C CA . ARG A 1 275 ? -7.925 -9.751 1.121 1.00 95.62 275 ARG A CA 1
ATOM 2207 C C . ARG A 1 275 ? -7.264 -10.423 -0.080 1.00 95.62 275 ARG A C 1
ATOM 2209 O O . ARG A 1 275 ? -6.047 -10.398 -0.168 1.00 95.62 275 ARG A O 1
ATOM 2216 N N . ASP A 1 276 ? -8.044 -10.952 -1.010 1.00 95.94 276 ASP A N 1
ATOM 2217 C CA . ASP A 1 276 ? -7.559 -11.637 -2.217 1.00 95.94 276 ASP A CA 1
ATOM 2218 C C . ASP A 1 276 ? -6.619 -10.754 -3.071 1.00 95.94 276 ASP A C 1
ATOM 2220 O O . ASP A 1 276 ? -5.561 -11.191 -3.523 1.00 95.94 276 ASP A O 1
ATOM 2224 N N . HIS A 1 277 ? -6.937 -9.467 -3.223 1.00 97.12 277 HIS A N 1
ATOM 2225 C CA . HIS A 1 277 ? -6.079 -8.492 -3.897 1.00 97.12 277 HIS A CA 1
ATOM 2226 C C . HIS A 1 277 ? -4.807 -8.149 -3.104 1.00 97.12 277 HIS A C 1
ATOM 2228 O O . HIS A 1 277 ? -3.756 -7.920 -3.708 1.00 97.12 277 HIS A O 1
ATOM 2234 N N . ALA A 1 278 ? -4.873 -8.113 -1.770 1.00 97.50 278 ALA A N 1
ATOM 2235 C CA . ALA A 1 278 ? -3.693 -7.949 -0.924 1.00 97.50 278 ALA A CA 1
ATOM 2236 C C . ALA A 1 278 ? -2.769 -9.179 -1.002 1.00 97.50 278 ALA A C 1
ATOM 2238 O O . ALA A 1 278 ? -1.556 -9.029 -1.146 1.00 97.50 278 ALA A O 1
ATOM 2239 N N . GLU A 1 279 ? -3.336 -10.387 -0.987 1.00 97.69 279 GLU A N 1
ATOM 2240 C CA . GLU A 1 279 ? -2.610 -11.650 -1.153 1.00 97.69 279 GLU A CA 1
ATOM 2241 C C . GLU A 1 279 ? -1.930 -11.719 -2.524 1.00 97.69 279 GLU A C 1
ATOM 2243 O O . GLU A 1 279 ? -0.751 -12.062 -2.611 1.00 97.69 279 GLU A O 1
ATOM 2248 N N . LEU A 1 280 ? -2.617 -11.296 -3.590 1.00 98.25 280 LEU A N 1
ATOM 2249 C CA . LEU A 1 280 ? -2.029 -11.193 -4.926 1.00 98.25 280 LEU A CA 1
ATOM 2250 C C . LEU A 1 280 ? -0.843 -10.218 -4.959 1.00 98.25 280 LEU A C 1
ATOM 2252 O O . LEU A 1 280 ? 0.186 -10.521 -5.566 1.00 98.25 280 LEU A O 1
ATOM 2256 N N . ALA A 1 281 ? -0.960 -9.063 -4.295 1.00 98.00 281 ALA A N 1
ATOM 2257 C CA . ALA A 1 281 ? 0.126 -8.088 -4.207 1.00 98.00 281 ALA A CA 1
ATOM 2258 C C . ALA A 1 281 ? 1.375 -8.663 -3.521 1.00 98.00 281 ALA A C 1
ATOM 2260 O O . ALA A 1 281 ? 2.493 -8.352 -3.933 1.00 98.00 281 ALA A O 1
ATOM 2261 N N . LEU A 1 282 ? 1.192 -9.532 -2.521 1.00 97.69 282 LEU A N 1
ATOM 2262 C CA . LEU A 1 282 ? 2.287 -10.243 -1.862 1.00 97.69 282 LEU A CA 1
ATOM 2263 C C . LEU A 1 282 ? 2.827 -11.424 -2.652 1.00 97.69 282 LEU A C 1
ATOM 2265 O O . LEU A 1 282 ? 4.008 -11.734 -2.510 1.00 97.69 282 LEU A O 1
ATOM 2269 N N . ALA A 1 283 ? 1.991 -12.113 -3.420 1.00 97.69 283 ALA A N 1
ATOM 2270 C CA . ALA A 1 283 ? 2.387 -13.313 -4.144 1.00 97.69 283 ALA A CA 1
ATOM 2271 C C . ALA A 1 283 ? 3.121 -12.988 -5.453 1.00 97.69 283 ALA A C 1
ATOM 2273 O O . ALA A 1 283 ? 3.973 -13.760 -5.891 1.00 97.69 283 ALA A O 1
ATOM 2274 N N . ASP A 1 284 ? 2.841 -11.835 -6.066 1.00 97.94 284 ASP A N 1
ATOM 2275 C CA . ASP A 1 284 ? 3.483 -11.437 -7.315 1.00 97.94 284 ASP A CA 1
ATOM 2276 C C . ASP A 1 284 ? 5.003 -11.223 -7.161 1.00 97.94 284 ASP A C 1
ATOM 2278 O O . ASP A 1 284 ? 5.499 -10.492 -6.292 1.00 97.94 284 ASP A O 1
ATOM 2282 N N . ARG A 1 285 ? 5.761 -11.862 -8.055 1.00 97.12 285 ARG A N 1
ATOM 2283 C CA . ARG A 1 285 ? 7.228 -11.756 -8.164 1.00 97.12 285 ARG A CA 1
ATOM 2284 C C . ARG A 1 285 ? 7.688 -11.319 -9.556 1.00 97.12 285 ARG A C 1
ATOM 2286 O O . ARG A 1 285 ? 8.878 -11.365 -9.848 1.00 97.12 285 ARG A O 1
ATOM 2293 N N . HIS A 1 286 ? 6.758 -10.928 -10.426 1.00 98.25 286 HIS A N 1
ATOM 2294 C CA . HIS A 1 286 ? 7.060 -10.547 -11.803 1.00 98.25 286 HIS A CA 1
ATOM 2295 C C . HIS A 1 286 ? 6.879 -9.047 -12.012 1.00 98.25 286 HIS A C 1
ATOM 2297 O O . HIS A 1 286 ? 7.814 -8.342 -12.387 1.00 98.25 286 HIS A O 1
ATOM 2303 N N . VAL A 1 287 ? 5.671 -8.540 -11.758 1.00 98.19 287 VAL A N 1
ATOM 2304 C CA . VAL A 1 287 ? 5.353 -7.118 -11.916 1.00 98.19 287 VAL A CA 1
ATOM 2305 C C . VAL A 1 287 ? 6.083 -6.308 -10.850 1.00 98.19 287 VAL A C 1
ATOM 2307 O O . VAL A 1 287 ? 6.681 -5.283 -11.176 1.00 98.19 287 VAL A O 1
ATOM 2310 N N . SER A 1 288 ? 6.095 -6.787 -9.604 1.00 97.31 288 SER A N 1
ATOM 2311 C CA . SER A 1 288 ? 6.826 -6.158 -8.496 1.00 97.31 288 SER A CA 1
ATOM 2312 C C . SER A 1 288 ? 8.312 -5.995 -8.819 1.00 97.31 288 SER A C 1
ATOM 2314 O O . SER A 1 288 ? 8.864 -4.905 -8.667 1.00 97.31 288 SER A O 1
ATOM 2316 N N . GLU A 1 289 ? 8.941 -7.030 -9.371 1.00 97.50 289 GLU A N 1
ATOM 2317 C CA . GLU A 1 289 ? 10.356 -7.006 -9.733 1.00 97.50 289 GLU A CA 1
ATOM 2318 C C . GLU A 1 289 ? 10.648 -6.064 -10.915 1.00 97.50 289 GLU A C 1
ATOM 2320 O O . GLU A 1 289 ? 11.615 -5.302 -10.880 1.00 97.50 289 GLU A O 1
ATOM 2325 N N . GLN A 1 290 ? 9.771 -6.001 -11.923 1.00 97.69 290 GLN A N 1
ATOM 2326 C CA . GLN A 1 290 ? 9.910 -5.027 -13.014 1.00 97.69 290 GLN A CA 1
ATOM 2327 C C . GLN A 1 290 ? 9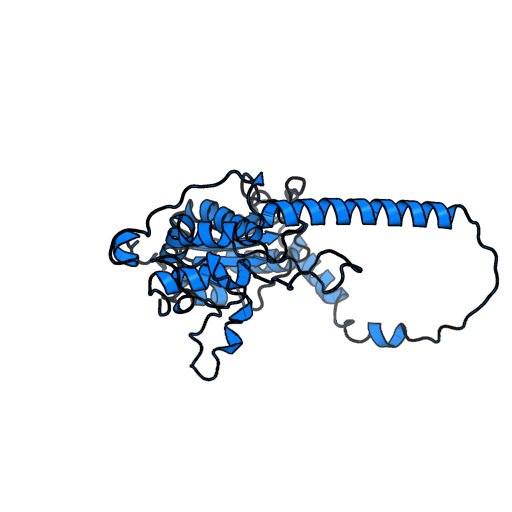.820 -3.579 -12.523 1.00 97.69 290 GLN A C 1
ATOM 2329 O O . GLN A 1 290 ? 10.616 -2.729 -12.938 1.00 97.69 290 GLN A O 1
ATOM 2334 N N . PHE A 1 291 ? 8.885 -3.292 -11.615 1.00 97.00 291 PHE A N 1
ATOM 2335 C CA . PHE A 1 291 ? 8.797 -1.980 -10.981 1.00 97.00 291 PHE A CA 1
ATOM 2336 C C . PHE A 1 291 ? 10.053 -1.679 -10.155 1.00 97.00 291 PHE A C 1
ATOM 2338 O O . PHE A 1 291 ? 10.614 -0.592 -10.293 1.00 97.00 291 PHE A O 1
ATOM 2345 N N . ARG A 1 292 ? 10.544 -2.636 -9.363 1.00 95.88 292 ARG A N 1
ATOM 2346 C CA . ARG A 1 292 ? 11.754 -2.471 -8.548 1.00 95.88 292 ARG A CA 1
ATOM 2347 C C . ARG A 1 292 ? 12.996 -2.156 -9.390 1.00 95.88 292 ARG A C 1
ATOM 2349 O O . ARG A 1 292 ? 13.786 -1.284 -9.025 1.00 95.88 292 ARG A O 1
ATOM 2356 N N . ARG A 1 293 ? 13.153 -2.818 -10.542 1.00 95.19 293 ARG A N 1
ATOM 2357 C CA . ARG A 1 293 ? 14.286 -2.622 -11.466 1.00 95.19 293 ARG A CA 1
ATOM 2358 C C . ARG A 1 293 ? 14.229 -1.304 -12.235 1.00 95.19 293 ARG A C 1
ATOM 2360 O O . ARG A 1 293 ? 15.269 -0.681 -12.456 1.00 95.19 293 ARG A O 1
ATOM 2367 N N . TYR A 1 294 ? 13.043 -0.887 -12.683 1.00 94.00 294 TYR A N 1
ATOM 2368 C CA . TYR A 1 294 ? 12.931 0.137 -13.732 1.00 94.00 294 TYR A CA 1
ATOM 2369 C C . TYR A 1 294 ? 12.048 1.346 -13.385 1.00 94.00 294 TYR A C 1
ATOM 2371 O O . TYR A 1 294 ? 12.187 2.386 -14.034 1.00 94.00 294 TYR A O 1
ATOM 2379 N N . CYS A 1 295 ? 11.195 1.272 -12.359 1.00 93.38 295 CYS A N 1
ATOM 2380 C CA . CYS A 1 295 ? 10.382 2.401 -11.904 1.00 93.38 295 CYS A CA 1
ATOM 2381 C C . CYS A 1 295 ? 11.080 3.176 -10.777 1.00 93.38 295 CYS A C 1
ATOM 2383 O O . CYS A 1 295 ? 10.880 2.918 -9.593 1.00 93.38 295 CYS A O 1
ATOM 2385 N N . TYR A 1 296 ? 11.901 4.153 -11.163 1.00 89.12 296 TYR A N 1
ATOM 2386 C CA . TYR A 1 296 ? 12.608 5.043 -10.240 1.00 89.12 296 TYR A CA 1
ATOM 2387 C C . TYR A 1 296 ? 12.672 6.483 -10.766 1.00 89.12 296 TYR A C 1
ATOM 2389 O O . TYR A 1 296 ? 12.558 6.730 -11.975 1.00 89.12 296 TYR A O 1
ATOM 2397 N N . SER A 1 297 ? 12.864 7.450 -9.863 1.00 83.81 297 SER A N 1
ATOM 2398 C CA . SER A 1 297 ? 12.868 8.885 -10.185 1.00 83.81 297 SER A CA 1
ATOM 2399 C C . SER A 1 297 ? 14.252 9.532 -10.039 1.00 83.81 297 SER A C 1
ATOM 2401 O O . SER A 1 297 ? 14.812 9.637 -8.951 1.00 83.81 297 SER A O 1
ATOM 2403 N N . MET A 1 298 ? 14.794 10.070 -11.137 1.00 71.75 298 MET A N 1
ATOM 2404 C CA . MET A 1 298 ? 16.115 10.725 -11.166 1.00 71.75 298 MET A CA 1
ATOM 2405 C C . MET A 1 298 ? 16.064 12.250 -10.937 1.00 71.75 298 MET A C 1
ATOM 2407 O O . MET A 1 298 ? 17.074 12.853 -10.592 1.00 71.75 298 MET A O 1
ATOM 2411 N N . ASN A 1 299 ? 14.892 12.882 -11.063 1.00 57.91 299 ASN A N 1
ATOM 2412 C CA . ASN A 1 299 ? 14.749 14.348 -11.170 1.00 57.91 299 ASN A CA 1
ATOM 2413 C C . ASN A 1 299 ? 14.712 15.151 -9.869 1.00 57.91 299 ASN A C 1
ATOM 2415 O O . ASN A 1 299 ? 14.533 16.365 -9.910 1.00 57.91 299 ASN A O 1
ATOM 2419 N N . ARG A 1 300 ? 14.816 14.510 -8.706 1.00 55.62 300 ARG A N 1
ATOM 2420 C CA . ARG A 1 300 ? 14.728 15.210 -7.411 1.00 55.62 300 ARG A CA 1
ATOM 2421 C C . ARG A 1 300 ? 16.036 15.178 -6.630 1.00 55.62 300 ARG A C 1
ATOM 2423 O O . ARG A 1 300 ? 16.035 15.167 -5.403 1.00 55.62 300 ARG A O 1
ATOM 2430 N N . VAL A 1 301 ? 17.162 15.157 -7.339 1.00 48.06 301 VAL A N 1
ATOM 2431 C CA . VAL A 1 301 ? 18.484 15.327 -6.731 1.00 48.06 301 VAL A CA 1
ATOM 2432 C C . VAL A 1 301 ? 18.765 16.822 -6.602 1.00 48.06 301 VAL A C 1
ATOM 2434 O O . VAL A 1 301 ? 19.396 17.387 -7.474 1.00 48.06 301 VAL A O 1
ATOM 2437 N N . LEU A 1 302 ? 18.328 17.430 -5.494 1.00 47.22 302 LEU A N 1
ATOM 2438 C CA . LEU A 1 302 ? 18.864 18.685 -4.935 1.00 47.22 302 LEU A CA 1
ATOM 2439 C C . LEU A 1 302 ? 18.739 19.970 -5.804 1.00 47.22 302 LEU A C 1
ATOM 2441 O O . LEU A 1 302 ? 18.791 19.936 -7.031 1.00 47.22 302 LEU A O 1
ATOM 2445 N N . PRO A 1 303 ? 18.633 21.162 -5.188 1.00 39.53 303 PRO A N 1
ATOM 2446 C CA . PRO A 1 303 ? 18.787 22.418 -5.920 1.00 39.53 303 PRO A CA 1
ATOM 2447 C C . PRO A 1 303 ? 20.181 22.469 -6.573 1.00 39.53 303 PRO A C 1
ATOM 2449 O O . PRO A 1 303 ? 21.186 22.436 -5.863 1.00 39.53 303 PRO A O 1
ATOM 2452 N N . GLY A 1 304 ? 20.246 22.536 -7.908 1.00 44.16 304 GLY A N 1
ATOM 2453 C CA . GLY A 1 304 ? 21.497 22.711 -8.662 1.00 44.16 304 GLY A CA 1
ATOM 2454 C C . GLY A 1 304 ? 21.897 21.584 -9.623 1.00 44.16 304 GLY A C 1
ATOM 2455 O O . GLY A 1 304 ? 22.900 21.742 -10.313 1.00 44.16 304 GLY A O 1
ATOM 2456 N N . PHE A 1 305 ? 21.145 20.482 -9.729 1.00 45.81 305 PHE A N 1
ATOM 2457 C CA . PHE A 1 305 ? 21.342 19.532 -10.833 1.00 45.81 305 PHE A CA 1
ATOM 2458 C C . PHE A 1 305 ? 20.595 20.015 -12.081 1.00 45.81 305 PHE A C 1
ATOM 2460 O O . PHE A 1 305 ? 19.370 20.119 -12.095 1.00 45.81 305 PHE A O 1
ATOM 2467 N N . THR A 1 306 ? 21.359 20.372 -13.111 1.00 42.81 306 THR A N 1
ATOM 2468 C CA . THR A 1 306 ? 20.878 20.881 -14.397 1.00 42.81 306 THR A CA 1
ATOM 2469 C C . THR A 1 306 ? 20.146 19.807 -15.208 1.00 42.81 306 THR A C 1
ATOM 2471 O O . THR A 1 306 ? 20.358 18.607 -15.039 1.00 42.81 306 THR A O 1
ATOM 2474 N N . ASN A 1 307 ? 19.290 20.271 -16.122 1.00 45.69 307 ASN A N 1
ATOM 2475 C CA . ASN A 1 307 ? 18.399 19.521 -17.020 1.00 45.69 307 ASN A CA 1
ATOM 2476 C C . ASN A 1 307 ? 19.092 18.583 -18.048 1.00 45.69 307 ASN A C 1
ATOM 2478 O O . ASN A 1 307 ? 18.481 18.245 -19.060 1.00 45.69 307 ASN A O 1
ATOM 2482 N N . ASP A 1 308 ? 20.334 18.144 -17.824 1.00 48.44 308 ASP A N 1
ATOM 2483 C CA . ASP A 1 308 ? 21.155 17.477 -18.853 1.00 48.44 308 ASP A CA 1
ATOM 2484 C C . ASP A 1 308 ? 21.110 15.939 -18.845 1.00 48.44 308 ASP A C 1
ATOM 2486 O O . ASP A 1 308 ? 21.585 15.295 -19.781 1.00 48.44 308 ASP A O 1
ATOM 2490 N N . LEU A 1 309 ? 20.468 15.311 -17.856 1.00 49.34 309 LEU A N 1
ATOM 2491 C CA . LEU A 1 309 ? 20.073 13.902 -17.943 1.00 49.34 309 LEU A CA 1
ATOM 2492 C C . LEU A 1 309 ? 18.563 13.850 -18.161 1.00 49.34 309 LEU A C 1
ATOM 2494 O O . LEU A 1 309 ? 17.809 14.311 -17.307 1.00 49.34 309 LEU A O 1
ATOM 2498 N N . LYS A 1 310 ? 18.121 13.298 -19.305 1.00 54.06 310 LYS A N 1
ATOM 2499 C CA . LYS A 1 310 ? 16.700 13.104 -19.656 1.00 54.06 310 LYS A CA 1
ATOM 2500 C C . LYS A 1 310 ? 15.908 12.708 -18.418 1.00 54.06 310 LYS A C 1
ATOM 2502 O O . LYS A 1 310 ? 16.112 11.645 -17.832 1.00 54.06 310 LYS A O 1
ATOM 2507 N N . SER A 1 311 ? 15.034 13.613 -18.026 1.00 60.09 311 SER A N 1
ATOM 2508 C CA . SER A 1 311 ? 14.568 13.714 -16.667 1.00 60.09 311 SER A CA 1
ATOM 2509 C C . SER A 1 311 ? 13.559 12.581 -16.369 1.00 60.09 311 SER A C 1
ATOM 2511 O O . SER A 1 311 ? 12.363 12.734 -16.625 1.00 60.09 311 SER A O 1
ATOM 2513 N N . ARG A 1 312 ? 14.009 11.400 -15.922 1.00 68.06 312 ARG A N 1
ATOM 2514 C CA . ARG A 1 312 ? 13.126 10.240 -15.697 1.00 68.06 312 ARG A CA 1
ATOM 2515 C C . ARG A 1 312 ? 12.393 10.389 -14.368 1.00 68.06 312 ARG A C 1
ATOM 2517 O O . ARG A 1 312 ? 13.022 10.518 -13.321 1.00 68.06 312 ARG A O 1
ATOM 2524 N N . THR A 1 313 ? 11.067 10.337 -14.418 1.00 79.75 313 THR A N 1
ATOM 2525 C CA . THR A 1 313 ? 10.203 10.321 -13.234 1.00 79.75 313 THR A CA 1
ATOM 2526 C C . THR A 1 313 ? 9.275 9.120 -13.335 1.00 79.75 313 THR A C 1
ATOM 2528 O O . THR A 1 313 ? 8.427 9.094 -14.220 1.00 79.75 313 THR A O 1
ATOM 2531 N N . CYS A 1 314 ? 9.426 8.150 -12.440 1.00 87.88 314 CYS A N 1
ATOM 2532 C CA . CYS A 1 314 ? 8.447 7.092 -12.201 1.00 87.88 314 CYS A CA 1
ATOM 2533 C C . CYS A 1 314 ? 8.022 7.160 -10.732 1.00 87.88 314 CYS A C 1
ATOM 2535 O O . CYS A 1 314 ? 8.865 7.420 -9.876 1.00 87.88 314 CYS A O 1
ATOM 2537 N N . ILE A 1 315 ? 6.727 7.004 -10.454 1.00 90.56 315 ILE A N 1
ATOM 2538 C CA . ILE A 1 315 ? 6.163 7.116 -9.100 1.00 90.56 315 ILE A CA 1
ATOM 2539 C C . ILE A 1 315 ? 5.570 5.762 -8.730 1.00 90.56 315 ILE A C 1
ATOM 2541 O O . ILE A 1 315 ? 4.414 5.481 -9.033 1.00 90.56 315 ILE A O 1
ATOM 2545 N N . ALA A 1 316 ? 6.400 4.876 -8.188 1.00 93.62 316 ALA A N 1
ATOM 2546 C CA . ALA A 1 316 ? 6.042 3.468 -8.028 1.00 93.62 316 ALA A CA 1
ATOM 2547 C C . ALA A 1 316 ? 4.781 3.271 -7.173 1.00 93.62 316 ALA A C 1
ATOM 2549 O O . ALA A 1 316 ? 3.904 2.490 -7.535 1.00 93.62 316 ALA A O 1
ATOM 2550 N N . ASP A 1 317 ? 4.664 4.032 -6.090 1.00 92.31 317 ASP A N 1
ATOM 2551 C CA . ASP A 1 317 ? 3.562 4.008 -5.131 1.00 92.31 317 ASP A CA 1
ATOM 2552 C C . ASP A 1 317 ? 2.205 4.398 -5.752 1.00 92.31 317 ASP A C 1
ATOM 2554 O O . ASP A 1 317 ? 1.177 3.808 -5.429 1.00 92.31 317 ASP A O 1
ATOM 2558 N N . GLU A 1 318 ? 2.189 5.307 -6.729 1.00 93.00 318 GLU A N 1
ATOM 2559 C CA . GLU A 1 318 ? 0.969 5.696 -7.458 1.00 93.00 318 GLU A CA 1
ATOM 2560 C C . GLU A 1 318 ? 0.573 4.706 -8.567 1.00 93.00 318 GLU A C 1
ATOM 2562 O O . GLU A 1 318 ? -0.534 4.786 -9.103 1.00 93.00 318 GLU A O 1
ATOM 2567 N N . HIS A 1 319 ? 1.470 3.804 -8.965 1.00 94.00 319 HIS A N 1
ATOM 2568 C CA . HIS A 1 319 ? 1.320 3.044 -10.206 1.00 94.00 319 HIS A CA 1
ATOM 2569 C C . HIS A 1 319 ? 1.328 1.520 -10.019 1.00 94.00 319 HIS A C 1
ATOM 2571 O O . HIS A 1 319 ? 0.701 0.827 -10.820 1.00 94.00 319 HIS A O 1
ATOM 2577 N N . PHE A 1 320 ? 1.983 0.981 -8.986 1.00 96.56 320 PHE A N 1
ATOM 2578 C CA . PHE A 1 320 ? 2.195 -0.462 -8.829 1.00 96.56 320 PHE A CA 1
ATOM 2579 C C . PHE A 1 320 ? 0.894 -1.252 -8.662 1.00 96.56 320 PHE A C 1
ATOM 2581 O O . PHE A 1 320 ? 0.544 -2.014 -9.558 1.00 96.56 320 PHE A O 1
ATOM 2588 N N . ILE A 1 321 ? 0.160 -1.046 -7.563 1.00 96.69 321 ILE A N 1
ATOM 2589 C CA . ILE A 1 321 ? -1.079 -1.783 -7.261 1.00 96.69 321 ILE A CA 1
ATOM 2590 C C . ILE A 1 321 ? -2.083 -1.754 -8.426 1.00 96.69 321 ILE A C 1
ATOM 2592 O O . ILE A 1 321 ? -2.513 -2.825 -8.856 1.00 96.69 321 ILE A O 1
ATOM 2596 N N . PRO A 1 322 ? -2.452 -0.593 -9.002 1.00 94.69 322 PRO A N 1
ATOM 2597 C CA . PRO A 1 322 ? -3.437 -0.595 -10.077 1.00 94.69 322 PRO A CA 1
ATOM 2598 C C . PRO A 1 322 ? -2.904 -1.242 -11.366 1.00 94.69 322 PRO A C 1
ATOM 2600 O O . PRO A 1 322 ? -3.665 -1.892 -12.075 1.00 94.69 322 PRO A O 1
ATOM 2603 N N . THR A 1 323 ? -1.603 -1.124 -11.662 1.00 95.56 323 THR A N 1
ATOM 2604 C CA . THR A 1 323 ? -0.989 -1.792 -12.825 1.00 95.56 323 THR A CA 1
ATOM 2605 C C . THR A 1 323 ? -0.903 -3.306 -12.626 1.00 95.56 323 THR A C 1
ATOM 2607 O O . THR A 1 323 ? -1.103 -4.067 -13.573 1.00 95.56 323 THR A O 1
ATOM 2610 N N . LEU A 1 324 ? -0.640 -3.758 -11.397 1.00 97.44 324 LEU A N 1
ATOM 2611 C CA . LEU A 1 324 ? -0.653 -5.168 -11.027 1.00 97.44 324 LEU A CA 1
ATOM 2612 C C . LEU A 1 324 ? -2.034 -5.769 -11.295 1.00 97.44 324 LEU A C 1
ATOM 2614 O O . LEU A 1 324 ? -2.129 -6.725 -12.063 1.00 97.44 324 LEU A O 1
ATOM 2618 N N . LEU A 1 325 ? -3.095 -5.175 -10.745 1.00 95.81 325 LEU A N 1
ATOM 2619 C CA . LEU A 1 325 ? -4.465 -5.655 -10.951 1.00 95.81 325 LEU A CA 1
ATOM 2620 C C . LEU A 1 325 ? -4.853 -5.640 -12.435 1.00 95.81 325 LEU A C 1
ATOM 2622 O O . LEU A 1 325 ? -5.367 -6.634 -12.947 1.00 95.81 325 LEU A O 1
ATOM 2626 N N . ALA A 1 326 ? -4.512 -4.570 -13.160 1.00 94.56 326 ALA A N 1
ATOM 2627 C CA . ALA A 1 326 ? -4.732 -4.476 -14.602 1.00 94.56 326 ALA A CA 1
ATOM 2628 C C . ALA A 1 326 ? -4.043 -5.589 -15.389 1.00 94.56 326 ALA A C 1
ATOM 2630 O O . ALA A 1 326 ? -4.633 -6.176 -16.292 1.00 94.56 326 ALA A O 1
ATOM 2631 N N . SER A 1 327 ? -2.809 -5.926 -15.017 1.00 96.06 327 SER A N 1
ATOM 2632 C CA . SER A 1 327 ? -2.059 -6.996 -15.670 1.00 96.06 327 SER A CA 1
ATOM 2633 C C . SER A 1 327 ? -2.625 -8.398 -15.414 1.00 96.06 327 SER A C 1
ATOM 2635 O O . SER A 1 327 ? -2.196 -9.340 -16.074 1.00 96.06 327 SER A O 1
ATOM 2637 N N . TYR A 1 328 ? -3.520 -8.566 -14.436 1.00 96.75 328 TYR A N 1
ATOM 2638 C CA . TYR A 1 328 ? -4.272 -9.803 -14.179 1.00 96.75 328 TYR A CA 1
ATOM 2639 C C . TYR A 1 328 ? -5.746 -9.699 -14.622 1.00 96.75 328 TYR A C 1
ATOM 2641 O O . TYR A 1 328 ? -6.517 -10.621 -14.393 1.00 96.75 328 TYR A O 1
ATOM 2649 N N . GLY A 1 329 ? -6.159 -8.596 -15.262 1.00 94.00 329 GLY A N 1
ATOM 2650 C CA . GLY A 1 329 ? -7.544 -8.400 -15.707 1.00 94.00 329 GLY A CA 1
ATOM 2651 C C . GLY A 1 329 ? -8.543 -8.090 -14.584 1.00 94.00 329 GLY A C 1
ATOM 2652 O O . GLY A 1 329 ? -9.747 -8.223 -14.785 1.00 94.00 329 GLY A O 1
ATOM 2653 N N . LEU A 1 330 ? -8.071 -7.647 -13.415 1.00 93.12 330 LEU A N 1
ATOM 2654 C CA . LEU A 1 330 ? -8.879 -7.454 -12.201 1.00 93.12 330 LEU A CA 1
ATOM 2655 C C . LEU A 1 330 ? -9.391 -6.011 -12.018 1.00 93.12 330 LEU A C 1
ATOM 2657 O O . LEU A 1 330 ? -9.765 -5.606 -10.928 1.00 93.12 330 LEU A O 1
ATOM 2661 N N . GLU A 1 331 ? -9.419 -5.201 -13.077 1.00 82.00 331 GLU A N 1
ATOM 2662 C CA . GLU A 1 331 ? -9.705 -3.752 -12.990 1.00 82.00 331 GLU A CA 1
ATOM 2663 C C . GLU A 1 331 ? -11.142 -3.396 -12.595 1.00 82.00 331 GLU A C 1
ATOM 2665 O O . GLU A 1 331 ? -11.427 -2.250 -12.255 1.00 82.00 331 GLU A O 1
ATOM 2670 N N . GLN A 1 332 ? -12.056 -4.357 -12.712 1.00 81.25 332 GLN A N 1
ATOM 2671 C CA . GLN A 1 332 ? -13.478 -4.188 -12.405 1.00 81.25 332 GLN A CA 1
ATOM 2672 C C . GLN A 1 332 ? -13.877 -4.864 -11.091 1.00 81.25 332 GLN A C 1
ATOM 2674 O O . GLN A 1 332 ? -15.072 -4.884 -10.762 1.00 81.25 332 GLN A O 1
ATOM 2679 N N . GLN A 1 333 ? -12.891 -5.415 -10.378 1.00 78.88 333 GLN A N 1
ATOM 2680 C CA . GLN A 1 333 ? -13.059 -6.171 -9.149 1.00 78.88 333 GLN A CA 1
ATOM 2681 C C . GLN A 1 333 ? -12.600 -5.384 -7.936 1.00 78.88 333 GLN A C 1
ATOM 2683 O O . GLN A 1 333 ? -11.660 -4.566 -7.989 1.00 78.88 333 GLN A O 1
#

Nearest PDB structures (foldseek):
  6tex-assembly1_A  TM=3.485E-01  e=6.400E-01  Homo sapiens
  6te3-assembly1_A-2  TM=4.131E-01  e=1.433E+00  Homo sapiens
  6fxk-assembly1_A-2  TM=3.684E-01  e=2.548E+00  Homo sapiens
  6tez-assembly1_A-2  TM=3.557E-01  e=2.859E+00  Homo sapiens

Secondary structure (DSSP, 8-state):
--EEEEEEE-SS--TTHHHHHHHHHHHHT---SS-PPPPPPPPHHHHHTSPPPPPPPPPPGGG-HHHHHHHHHHHHHHHHHHHHHHHHHHHHTS-------------SSTTTTTS-SSHHHHHHHHHHHHHTT-SSS-HHHH-SSEEEEEE--TT----TTSTTTT-BPSS----TT-TTSHHHHHHHHHHHHHHHTSTTEEEEEEEETT----S-HHHHHHHHHH--S-B-S-PPPPGGGGGGG-GGG--GGG--SS--GGG-----S--EEEHHHHHHHHH-SSHHHHHHHH----TTS-TT--TTS------HHHHHHHHHHHHTT-TT-

pLDDT: mean 80.43, std 19.66, range [31.28, 98.5]

Sequence (333 aa):
MVQVALIFLAQGPIHLEPIWRAFLEAASRVELKVDLEAPPAISLNELVGGELKPALDVLPREEYPAYIIQKKRKEAMHAGTHRSLQQRRRLQRRGPQGPGQVDIGKSEEDSQECWATNATVLASEVERLLSATTGGEDVAQRQKLFTLYVNAPEGHHYHEGSVFHGRKIPNPVDTEGAYAEFILVEAQLRLLEEALLDPLNAKFVMLSDSTIPVHRPEIVYLQLIHEDKSRINACQAKDTERWRLNPQRWDGKMKTDYLNISHWRKSSFWNALRRDHAELALADRHVSEQFRRYCYSMNRVLPGFTNDLKSRTCIADEHFIPTLLASYGLEQQ

Organism: NCBI:txid121088

Radius of gyration: 23.51 Å; Cα contacts (8 Å, |Δi|>4): 462; chains: 1; bounding box: 57×69×58 Å

=== Feature glossary ===
Annotated list of the representations used here:

Nearest PDB structures. The Foldseek neighbor list gives the closest experimentally determined structures in the PDB, ranked by structural alignment. TM-score near 1 means near-identical fold; near 0.3 means only rough topology match. This is how one finds what a novel AlphaFold prediction most resembles in the solved-structure universe.

Foldseek 3Di. Foldseek's 3Di representation compresses backbone geometry into a per-residue letter drawn from a learned twenty-state alphabet. It captures the tertiary interaction pattern around each residue — which residues are packed against it in space, regardless of where they are in sequence.

Radius of gyration, Cα contacts, bounding box. Radius of gyration (Rg) is the root-mean-square distance of Cα atoms from their centroid — a single number for overall size and compactness. A globular domain of N residues has Rg ≈ 2.2·N^0.38 Å; an extended or disordered chain has a much larger Rg. The Cα contact count is the number of residue pairs whose Cα atoms are within 8 Å and are more than four positions apart in sequence — a standard proxy for tertiary packing density. The bounding box is the smallest axis-aligned box enclosing all Cα atoms.

InterPro / GO / CATH / organism. The annotation block draws on four external resources. InterPro: which protein families and domains the sequence belongs to. GO: standardized terms for what the protein does, what process it participates in, and where in the cell it acts. CATH: which structural fold it has in the CATH hierarchy. Organism: the species of origin.

mmCIF coordinates. The mmCIF block holds the 3D Cartesian coordinates of each backbone atom (N, Cα, C, O) in ångströms. mmCIF is the PDB's canonical archive format — a tagged-loop text representation of the atomic model.

pLDDT. pLDDT is the predicted lDDT-Cα score: AlphaFold's confidence that the local environment of each residue (all inter-atomic distances within 15 Å) is correctly placed. It is a per-residue number between 0 and 100, with higher meaning more reliable.

Backbone torsions (φ/ψ). φ (phi) and ψ (psi) are the two rotatable backbone dihedrals 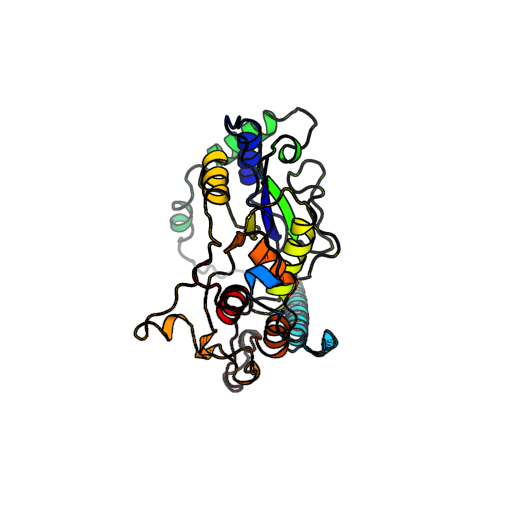per residue: φ is the C(i-1)–N–Cα–C torsion, ψ is the N–Cα–C–N(i+1) torsion, both in degrees on (−180°, 180°]. α-helical residues cluster near (−60°, −45°); β-strand residues near (−120°, +130°). A Ramachandran plot is simply a scatter of (φ, ψ) for every residue.

B-factor. For experimental (PDB) structures, the B-factor (temperature factor) quantifies the positional spread of each atom in the crystal — a combination of thermal vibration and static disorder — in units of Å². High B-factors mark flexible loops or poorly resolved regions; low B-factors mark the rigid, well-ordered core.

Secondary structure (3-state, P-SEA). SS3 is a coarse helix/strand/coil call (letters a/b/c) made by the P-SEA algorithm from inter-Cα distances and dihedrals. It is less detailed than DSSP but needs only Cα positions.

Predicted aligned error. Predicted aligned error is AlphaFold's pairwise confidence. Unlike pLDDT (per-residue), PAE is per-residue-pair and captures whether two parts of the structure are correctly placed relative to each other. Units are ångströms of expected positional error.

Solvent-accessible surface area. Solvent-accessible surface area (SASA) is the area in Å² traced out by the centre of a 1.4 Å probe sphere (a water molecule) rolled over the protein's van der Waals surface (Shrake–Rupley / Lee–Richards construction). Buried residues have near-zero SASA; fully expo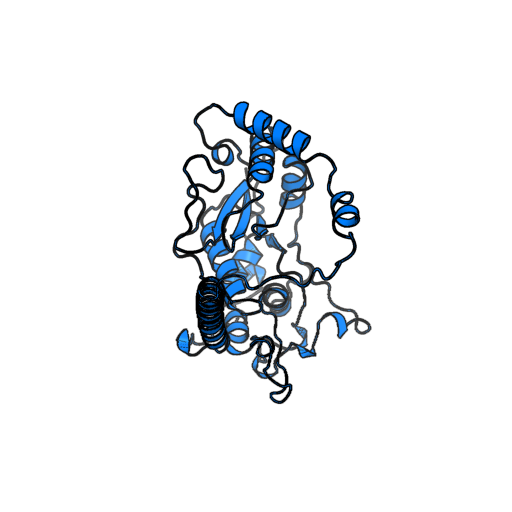sed residues can exceed 200 Å². The total SASA scales roughly with the number of surface residues.

Secondary structure (8-state, DSSP). The SS8 string is DSSP's per-residue secondary-structure call. α-helix (H) means an i→i+4 H-bond ladder; β-strand (E) means the residue participates in a β-sheet; 3₁₀ (G) and π (I) are tighter and wider helices; T/S are turns/bends; '-' is loop.

Rendered structure images. Structure images are PyMOL renders from six orthogonal camera directions. Cartoon representation draws helices as coils and strands as arrows; sticks shows the backbone as bonds; surface shows the solvent-excluded envelope. Rainbow coloring maps sequence position to hue (blue→red, N→C); chain coloring assigns a distinct color per polypeptide.

Sequence. The amino-acid sequence is the protein's primary structure: the linear order of residues from the N-terminus to the C-terminus, written in one-letter code. Everything else here — the 3D coordinates, the secondary structure, the domain annotations — is ultimately a consequence of this string.

Contact-map, Ramachandran, and PAE plots. Three diagnostic plots accompany the record. The Cα contact map visualizes the tertiary structure as a 2D adjacency matrix (8 Å cutoff, sequence-local contacts suppressed). The Ramachandran plot shows the distribution of backbone (φ, ψ) torsions, with points in the α and β basins reflecting secondary structure content. The PAE plot shows AlphaFold's inter-residue confidence as a color matrix.